Protein AF-A0A6I2WPN7-F1 (afdb_monomer)

Nearest PDB structures (foldseek):
  5f4w-assembly2_C  TM=6.209E-01  e=1.306E-06  Streptococcus pyogenes serotype M1
  8tnf-assembly1_B  TM=6.082E-01  e=2.390E-04  Paracoccus onubensis
  4m3p-assembly1_C  TM=6.307E-01  e=1.226E-02  Homo sapiens
  6jml-assembly2_D  TM=4.036E-01  e=6.285E-01  Lacticaseibacillus casei
  6v3o-assembly1_B  TM=3.825E-01  e=5.237E+00  Zea mays

Foldseek 3Di:
DPPPDQPDALLNVLLVCLLVVNDDLLSFAEEDEQACCLQANQCSQDADVPAQADPVGGGDHDDPVSSLVVLVVVQVVLPHQEYEHALVSQVVQQVDPPGPSHHAYEYAQWRWQLRHDYPPDDSVLDQTQIGGPDDLLVSLVRHQEYEDEDEDACDVVSNVNRLVVLVVVLVVSLVSNRAYEYEYEFHSHHDPDDPVCRLVVSLVSVCVSCVPPDPSSDHSEYEYACPFLVSLLVNCVVDVSHAYHYDDDDPDDPVVRVVCVVRNVVSRHRYD

Secondary structure (DSSP, 8-state):
-----PPPPHHHHHHHHHHTT---GGG-B-EEEE-THHHHGGGTT-BPTT--EETTEE--BPPHHHHHHHHHHHHHHT--SEEEE-HHHHHHHHTSTTTTSSSEEEEE----GGG---TT--GGGSPP-------HHHHTTT--EEEEEEE--S-HHHHHHHHHHHHHHHHHHHHTT-EEEEEEEPPSS--S--GGGHHHHHHHHHHHHHHT--GGGS-SSEEE----HHHHHHHHHH-TTS-EEEPPPSS--HHHHHHHHHHHHHTT--B-

Solvent-accessible surface area (backbone atoms only — not comparable to full-atom values): 14983 Å² total; per-residue (Å²): 128,87,75,83,70,70,78,80,31,53,44,60,57,32,53,53,31,47,76,68,74,61,66,50,82,91,48,51,39,35,49,48,81,62,34,41,50,74,26,34,43,75,55,42,53,35,55,40,89,94,33,71,60,40,99,94,42,80,29,39,50,40,48,72,67,55,39,53,51,50,53,50,52,54,62,69,68,64,77,44,24,29,43,30,15,33,61,72,59,43,53,59,53,59,70,43,88,77,59,64,67,46,30,39,55,28,26,52,36,42,61,35,38,44,55,37,48,52,89,97,65,66,41,37,64,39,70,50,47,77,37,67,83,54,58,65,84,67,44,56,82,77,36,55,35,27,36,41,70,48,57,52,25,75,38,73,69,51,36,49,52,41,50,51,55,49,52,55,48,36,52,55,28,42,82,64,68,38,43,35,30,39,32,40,52,69,55,58,41,65,43,100,68,59,82,86,48,49,58,59,50,49,49,52,51,54,52,62,67,45,70,85,50,54,82,80,55,49,54,77,29,37,31,28,62,82,72,47,53,68,58,45,29,54,51,39,71,74,40,74,87,53,47,39,20,37,49,80,72,70,100,70,54,75,64,55,53,54,52,48,51,53,48,37,43,77,26,58,35,46,33,61

Sequence (272 aa):
MPTNKKPARDLDRKLAKIHAGKYKPADFIIADAKDADMAFGVMAPAPHPGKTWGDSGPGIYRTRQDYISHMQTLINQGQLDIMLTSASNGEQLAKKSGNFKKVTLAIRGNDATDIWNPRGTNYPVNKSIPFQTVNLKRIRKFCDLVLYSLTFNNDLDADLRSLQAYREFRIEAADLGVRHFMEVFNPNAPVGMKKSDEASMVNDHIIRTLAGVTEAERPVFLKIAYNGGKHLRELVEHDSSTIVGLLGGSAGTTRDTFELLQRGEQAGARVA

Radius of gyration: 18.6 Å; Cα contacts (8 Å, |Δi|>4): 457; chains: 1; bounding box: 53×45×54 Å

Mean predicted aligned error: 4.68 Å

Structure (mmCIF, N/CA/C/O backbone):
data_AF-A0A6I2WPN7-F1
#
_entry.id   AF-A0A6I2WPN7-F1
#
loop_
_atom_site.group_PDB
_atom_site.id
_atom_site.type_symbol
_atom_site.label_atom_id
_atom_site.label_alt_id
_atom_site.label_comp_id
_atom_site.label_asym_id
_atom_site.label_entity_id
_atom_site.label_seq_id
_atom_site.pdbx_PDB_ins_code
_atom_site.Cartn_x
_atom_site.Cartn_y
_atom_site.Cartn_z
_atom_site.occupancy
_atom_site.B_iso_or_equiv
_atom_site.auth_seq_id
_atom_site.auth_comp_id
_atom_site.auth_asym_id
_atom_site.auth_atom_id
_atom_site.pdbx_PDB_model_num
ATOM 1 N N . MET A 1 1 ? -15.820 -12.694 29.890 1.00 35.75 1 MET A N 1
ATOM 2 C CA . MET A 1 1 ? -14.562 -11.933 30.066 1.00 35.75 1 MET A CA 1
ATOM 3 C C . MET A 1 1 ? -14.796 -10.514 29.579 1.00 35.75 1 MET A C 1
ATOM 5 O O . MET A 1 1 ? -15.389 -10.379 28.513 1.00 35.75 1 MET A O 1
ATOM 9 N N . PRO A 1 2 ? -14.403 -9.466 30.317 1.00 32.84 2 PRO A N 1
ATOM 10 C CA . PRO A 1 2 ? -14.554 -8.109 29.821 1.00 32.84 2 PRO A CA 1
ATOM 11 C C . PRO A 1 2 ? -13.567 -7.918 28.668 1.00 32.84 2 PRO A C 1
ATOM 13 O O . PRO A 1 2 ? -12.354 -7.900 28.865 1.00 32.84 2 PRO A O 1
ATOM 16 N N . THR A 1 3 ? -14.085 -7.840 27.441 1.00 36.16 3 THR A N 1
ATOM 17 C CA . THR A 1 3 ? -13.297 -7.434 26.280 1.00 36.16 3 THR A CA 1
ATOM 18 C C . THR A 1 3 ? -12.857 -6.004 26.536 1.00 36.16 3 THR A C 1
ATOM 20 O O . THR A 1 3 ? -13.685 -5.091 26.503 1.00 36.16 3 THR A O 1
ATOM 23 N N . ASN A 1 4 ? -11.576 -5.809 26.829 1.00 37.34 4 ASN A N 1
ATOM 24 C CA . ASN A 1 4 ? -10.961 -4.495 26.924 1.00 37.34 4 ASN A CA 1
ATOM 25 C C . ASN A 1 4 ? -10.941 -3.906 25.499 1.00 37.34 4 ASN A C 1
ATOM 27 O O . ASN A 1 4 ? -9.943 -3.994 24.785 1.00 37.34 4 ASN A O 1
ATOM 31 N N . LYS A 1 5 ? -12.105 -3.450 25.012 1.00 47.47 5 LYS A N 1
ATOM 32 C CA . LYS A 1 5 ? -12.253 -2.884 23.671 1.00 47.47 5 LYS A CA 1
ATOM 33 C C . LYS A 1 5 ? -11.395 -1.628 23.647 1.00 47.47 5 LYS A C 1
ATOM 35 O O . LYS A 1 5 ? -11.707 -0.656 24.333 1.00 47.47 5 LYS A O 1
ATOM 40 N N . LYS A 1 6 ? -10.307 -1.658 22.868 1.00 58.06 6 LYS A N 1
ATOM 41 C CA . LYS A 1 6 ? -9.580 -0.438 22.503 1.00 58.06 6 LYS A CA 1
ATOM 42 C C . LYS A 1 6 ? -10.616 0.596 22.030 1.00 58.06 6 LYS A C 1
ATOM 44 O O . LYS A 1 6 ? -11.552 0.205 21.326 1.00 58.06 6 LYS A O 1
ATOM 49 N N . PRO A 1 7 ? -10.492 1.879 22.409 1.00 60.12 7 PRO A N 1
ATOM 50 C CA . PRO A 1 7 ? -11.373 2.911 21.879 1.00 60.12 7 PRO A CA 1
ATOM 51 C C . PRO A 1 7 ? -11.337 2.859 20.347 1.00 60.12 7 PRO A C 1
ATOM 53 O O . PRO A 1 7 ? -10.257 2.800 19.758 1.00 60.12 7 PRO A O 1
ATOM 56 N N . ALA A 1 8 ? -12.515 2.808 19.721 1.00 66.75 8 ALA A N 1
ATOM 57 C CA . ALA A 1 8 ? -12.635 2.674 18.273 1.00 66.75 8 ALA A CA 1
ATOM 58 C C . ALA A 1 8 ? -12.006 3.893 17.585 1.00 66.75 8 ALA A C 1
ATOM 60 O O . ALA A 1 8 ? -12.392 5.031 17.872 1.00 66.75 8 ALA A O 1
ATOM 61 N N . ARG A 1 9 ? -11.034 3.651 16.699 1.00 85.12 9 ARG A N 1
ATOM 62 C CA . ARG A 1 9 ? -10.358 4.707 15.932 1.00 85.12 9 ARG A CA 1
ATOM 63 C C . ARG A 1 9 ? -11.260 5.193 14.796 1.00 85.12 9 ARG A C 1
ATOM 65 O O . ARG A 1 9 ? -12.264 4.553 14.469 1.00 85.12 9 ARG A O 1
ATOM 72 N N . ASP A 1 10 ? -10.907 6.320 14.177 1.00 91.12 10 ASP A N 1
ATOM 73 C CA . ASP A 1 10 ? -11.717 6.900 13.096 1.00 91.12 10 ASP A CA 1
ATOM 74 C C . ASP A 1 10 ? -11.846 5.943 11.902 1.00 91.12 10 ASP A C 1
ATOM 76 O O . ASP A 1 10 ? -12.949 5.767 11.377 1.00 91.12 10 ASP A O 1
ATOM 80 N N . LEU A 1 11 ? -10.763 5.224 11.585 1.00 96.06 11 LEU A N 1
ATOM 81 C CA . LEU A 1 11 ? -10.747 4.162 10.582 1.00 96.06 11 LEU A CA 1
ATOM 82 C C . LEU A 1 11 ? -11.826 3.099 10.832 1.00 96.06 11 LEU A C 1
ATOM 84 O O . LEU A 1 11 ? -12.621 2.816 9.941 1.00 96.06 11 LEU A O 1
ATOM 88 N N . ASP A 1 12 ? -11.882 2.524 12.037 1.00 95.75 12 ASP A N 1
ATOM 89 C CA . ASP A 1 12 ? -12.791 1.411 12.346 1.00 95.75 12 ASP A CA 1
ATOM 90 C C . ASP A 1 12 ? -14.259 1.837 12.190 1.00 95.75 12 ASP A C 1
ATOM 92 O O . ASP A 1 12 ? -15.092 1.097 11.662 1.00 95.75 12 ASP A O 1
ATOM 96 N N . ARG A 1 13 ? -14.572 3.074 12.596 1.00 95.62 13 ARG A N 1
ATOM 97 C CA . ARG A 1 13 ? -15.905 3.664 12.427 1.00 95.62 13 ARG A CA 1
ATOM 98 C C . ARG A 1 13 ? -16.254 3.864 10.950 1.00 95.62 13 ARG A C 1
ATOM 100 O O . ARG A 1 13 ? -17.392 3.594 10.567 1.00 95.62 13 ARG A O 1
ATOM 107 N N . LYS A 1 14 ? -15.314 4.359 10.137 1.00 97.50 14 LYS A N 1
ATOM 108 C CA . LYS A 1 14 ? -15.528 4.584 8.699 1.00 97.50 14 LYS A CA 1
ATOM 109 C C . LYS A 1 14 ? -15.695 3.263 7.944 1.00 97.50 14 LYS A C 1
ATOM 111 O O . LYS A 1 14 ? -16.682 3.119 7.227 1.00 97.50 14 LYS A O 1
ATOM 116 N N . LEU A 1 15 ? -14.830 2.274 8.188 1.00 97.19 15 LEU A N 1
ATOM 117 C CA . LEU A 1 15 ? -14.946 0.928 7.608 1.00 97.19 15 LEU A CA 1
ATOM 118 C C . LEU A 1 15 ? -16.313 0.302 7.917 1.00 97.19 15 LEU A C 1
ATOM 120 O O . LEU A 1 15 ? -17.003 -0.153 7.009 1.00 97.19 15 LEU A O 1
ATOM 124 N N . ALA A 1 16 ? -16.764 0.363 9.176 1.00 96.38 16 ALA A N 1
ATOM 125 C CA . ALA A 1 16 ? -18.069 -0.170 9.567 1.00 96.38 16 ALA A CA 1
ATOM 126 C C . ALA A 1 16 ? -19.242 0.500 8.825 1.00 96.38 16 ALA A C 1
ATOM 128 O O . ALA A 1 16 ? -20.194 -0.174 8.433 1.00 96.38 16 ALA A O 1
ATOM 129 N N . LYS A 1 17 ? -19.189 1.821 8.601 1.00 97.19 17 LYS A N 1
ATOM 130 C CA . LYS A 1 17 ? -20.211 2.528 7.812 1.00 97.19 17 LYS A CA 1
ATOM 131 C C . LYS A 1 17 ? -20.193 2.128 6.340 1.00 97.19 17 LYS A C 1
ATOM 133 O O . LYS A 1 17 ? -21.268 1.996 5.756 1.00 97.19 17 LYS A O 1
ATOM 138 N N . ILE A 1 18 ? -19.004 1.955 5.760 1.00 97.31 18 ILE A N 1
ATOM 139 C CA . ILE A 1 18 ? -18.843 1.543 4.362 1.00 97.31 18 ILE A CA 1
ATOM 140 C C . ILE A 1 18 ? -19.438 0.145 4.168 1.00 97.31 18 ILE A C 1
ATOM 142 O O . ILE A 1 18 ? -20.327 -0.009 3.335 1.00 97.31 18 ILE A O 1
ATOM 146 N N . HIS A 1 19 ? -19.053 -0.833 4.994 1.00 95.69 19 HIS A N 1
ATOM 147 C CA . HIS A 1 19 ? -19.607 -2.192 4.927 1.00 95.69 19 HIS A CA 1
ATOM 148 C C . HIS A 1 19 ? -21.122 -2.240 5.164 1.00 95.69 19 HIS A C 1
ATOM 150 O O . HIS A 1 19 ? -21.818 -3.051 4.566 1.00 95.69 19 HIS A O 1
ATOM 156 N N . ALA A 1 20 ? -21.659 -1.348 6.001 1.00 96.31 20 ALA A N 1
ATOM 157 C CA . ALA A 1 20 ? -23.097 -1.258 6.244 1.00 96.31 20 ALA A CA 1
ATOM 158 C C . ALA A 1 20 ? -23.888 -0.577 5.106 1.00 96.31 20 ALA A C 1
ATOM 160 O O . ALA A 1 20 ? -25.086 -0.343 5.275 1.00 96.31 20 ALA A O 1
ATOM 161 N N . GLY A 1 21 ? -23.243 -0.181 4.000 1.00 95.50 21 GLY A N 1
ATOM 162 C CA . GLY A 1 21 ? -23.887 0.547 2.901 1.00 95.50 21 GLY A CA 1
ATOM 163 C C . GLY A 1 21 ? -24.329 1.966 3.278 1.00 95.50 21 GLY A C 1
ATOM 164 O O . GLY A 1 21 ? -25.214 2.534 2.645 1.00 95.50 21 GLY A O 1
ATOM 165 N N . LYS A 1 22 ? -23.741 2.551 4.330 1.00 97.06 22 LYS A N 1
ATOM 166 C CA . LYS A 1 22 ? -24.104 3.870 4.890 1.00 97.06 22 LYS A CA 1
ATOM 167 C C . LYS A 1 22 ? -23.043 4.936 4.619 1.00 97.06 22 LYS A C 1
ATOM 169 O O . LYS A 1 22 ? -22.936 5.907 5.370 1.00 97.06 22 LYS A O 1
ATOM 174 N N . TYR A 1 23 ? -22.237 4.728 3.583 1.00 97.44 23 TYR A N 1
ATOM 175 C CA . TYR A 1 23 ? -21.177 5.642 3.185 1.00 97.44 23 TYR A CA 1
ATOM 176 C C . TYR A 1 23 ? -21.718 7.044 2.867 1.00 97.44 23 TYR A C 1
ATOM 178 O O . TYR A 1 23 ? -22.762 7.202 2.233 1.00 97.44 23 TYR A O 1
ATOM 186 N N . LYS A 1 24 ? -20.965 8.063 3.283 1.00 97.25 24 LYS A N 1
ATOM 187 C CA . LYS A 1 24 ? -21.099 9.458 2.855 1.00 97.25 24 LYS A CA 1
ATOM 188 C C . LYS A 1 24 ? -19.711 9.985 2.477 1.00 97.25 24 LYS A C 1
ATOM 190 O O . LYS A 1 24 ? -18.741 9.482 3.036 1.00 97.25 24 LYS A O 1
ATOM 195 N N . PRO A 1 25 ? -19.587 11.046 1.660 1.00 95.75 25 PRO A N 1
ATOM 196 C CA . PRO A 1 25 ? -18.278 11.603 1.294 1.00 95.75 25 PRO A CA 1
ATOM 197 C C . PRO A 1 25 ? -17.363 11.918 2.494 1.00 95.75 25 PRO A C 1
ATOM 199 O O . PRO A 1 25 ? -16.167 11.655 2.464 1.00 95.75 25 PRO A O 1
ATOM 202 N N . ALA A 1 26 ? -17.928 12.377 3.619 1.00 94.81 26 ALA A N 1
ATOM 203 C CA . ALA A 1 26 ? -17.185 12.629 4.864 1.00 94.81 26 ALA A CA 1
ATOM 204 C C . ALA A 1 26 ? -16.597 11.364 5.536 1.00 94.81 26 ALA A C 1
ATOM 206 O O . ALA A 1 26 ? -15.763 11.464 6.437 1.00 94.81 26 ALA A O 1
ATOM 207 N N . ASP A 1 27 ? -17.046 10.178 5.127 1.00 96.94 27 ASP A N 1
ATOM 208 C CA . ASP A 1 27 ? -16.543 8.882 5.576 1.00 96.94 27 ASP A CA 1
ATOM 209 C C . ASP A 1 27 ? -15.433 8.337 4.659 1.00 96.94 27 ASP A C 1
ATOM 211 O O . ASP A 1 27 ? -14.964 7.224 4.889 1.00 96.94 27 ASP A O 1
ATOM 215 N N . PHE A 1 28 ? -14.989 9.095 3.644 1.00 97.31 28 PHE A N 1
ATOM 216 C CA . PHE A 1 28 ? -13.808 8.740 2.855 1.00 97.31 28 PHE A CA 1
ATOM 217 C C . PHE A 1 28 ? -12.580 8.657 3.773 1.00 97.31 28 PHE A C 1
ATOM 219 O O . PHE A 1 28 ? -12.378 9.511 4.645 1.00 97.31 28 PHE A O 1
ATOM 226 N N . ILE A 1 29 ? -11.801 7.588 3.627 1.00 97.75 29 ILE A N 1
ATOM 227 C CA . ILE A 1 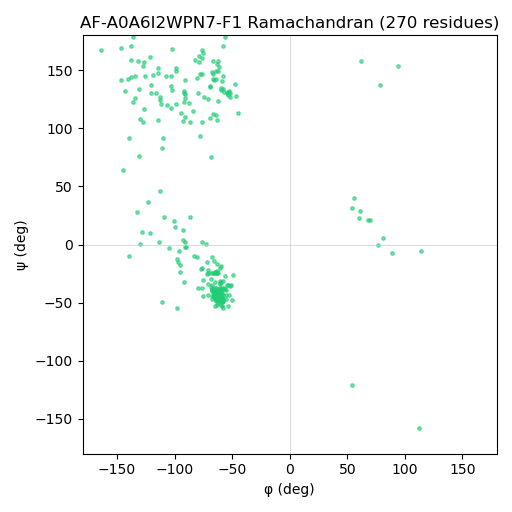29 ? -10.650 7.288 4.479 1.00 97.75 29 ILE A CA 1
ATOM 228 C C . ILE A 1 29 ? -9.406 7.918 3.857 1.00 97.75 29 ILE A C 1
ATOM 230 O O . ILE A 1 29 ? -9.103 7.659 2.696 1.00 97.75 29 ILE A O 1
ATOM 234 N N . ILE A 1 30 ? -8.683 8.716 4.639 1.00 95.88 30 ILE A N 1
ATOM 235 C CA . ILE A 1 30 ? -7.443 9.370 4.215 1.00 95.88 30 ILE A CA 1
ATOM 236 C C . ILE A 1 30 ? -6.250 8.688 4.882 1.00 95.88 30 ILE A C 1
ATOM 238 O O . ILE A 1 30 ? -6.133 8.663 6.114 1.00 95.88 30 ILE A O 1
ATOM 242 N N . ALA A 1 31 ? -5.354 8.150 4.065 1.00 95.69 31 ALA A N 1
ATOM 243 C CA . ALA A 1 31 ? -4.114 7.520 4.467 1.00 95.69 31 ALA A CA 1
ATOM 244 C C . ALA A 1 31 ? -2.916 8.355 4.005 1.00 95.69 31 ALA A C 1
ATOM 246 O O . ALA A 1 31 ? -2.738 8.619 2.822 1.00 95.69 31 ALA A O 1
ATOM 247 N N . ASP A 1 32 ? -2.040 8.730 4.936 1.00 95.12 32 ASP A N 1
ATOM 248 C CA . ASP A 1 32 ? -0.743 9.301 4.576 1.00 95.12 32 ASP A CA 1
ATOM 249 C C . ASP A 1 32 ? 0.342 8.217 4.660 1.00 95.12 32 ASP A C 1
ATOM 251 O O . ASP A 1 32 ? 0.544 7.598 5.710 1.00 95.12 32 ASP A O 1
ATOM 255 N N . ALA A 1 33 ? 1.020 7.971 3.537 1.00 94.75 33 ALA A N 1
ATOM 256 C CA . ALA A 1 33 ? 2.146 7.052 3.436 1.00 94.75 33 ALA A CA 1
ATOM 257 C C . ALA A 1 33 ? 3.479 7.780 3.685 1.00 94.75 33 ALA A C 1
ATOM 259 O O . ALA A 1 33 ? 3.951 8.580 2.873 1.00 94.75 33 ALA A O 1
ATOM 260 N N . LYS A 1 34 ? 4.097 7.479 4.830 1.00 96.06 34 LYS A N 1
ATOM 261 C CA . LYS A 1 34 ? 5.397 7.983 5.302 1.00 96.06 34 LYS A CA 1
ATOM 262 C C . LYS A 1 34 ? 6.385 6.845 5.589 1.00 96.06 34 LYS A C 1
ATOM 264 O O . LYS A 1 34 ? 7.174 6.888 6.532 1.00 96.06 34 LYS A O 1
ATOM 269 N N . ASP A 1 35 ? 6.325 5.812 4.763 1.00 96.12 35 ASP A N 1
ATOM 270 C CA . ASP A 1 35 ? 7.203 4.640 4.715 1.00 96.12 35 ASP A CA 1
ATOM 271 C C . ASP A 1 35 ? 8.273 4.748 3.611 1.00 96.12 35 ASP A C 1
ATOM 273 O O . ASP A 1 35 ? 8.928 3.766 3.262 1.00 96.12 35 ASP A O 1
ATOM 277 N N . ALA A 1 36 ? 8.481 5.953 3.069 1.00 94.94 36 ALA A N 1
ATOM 278 C CA . ALA A 1 36 ? 9.422 6.221 1.984 1.00 94.94 36 ALA A CA 1
ATOM 279 C C . ALA A 1 36 ? 10.877 5.861 2.334 1.00 94.94 36 ALA A C 1
ATOM 281 O O . ALA A 1 36 ? 11.693 5.698 1.431 1.00 94.94 36 ALA A O 1
ATOM 282 N N . ASP A 1 37 ? 11.222 5.712 3.616 1.00 95.81 37 ASP A N 1
ATOM 283 C CA . ASP A 1 37 ? 12.539 5.243 4.057 1.00 95.81 37 ASP A CA 1
ATOM 284 C C . ASP A 1 37 ? 12.809 3.786 3.668 1.00 95.81 37 ASP A C 1
ATOM 286 O O . ASP A 1 37 ? 13.968 3.4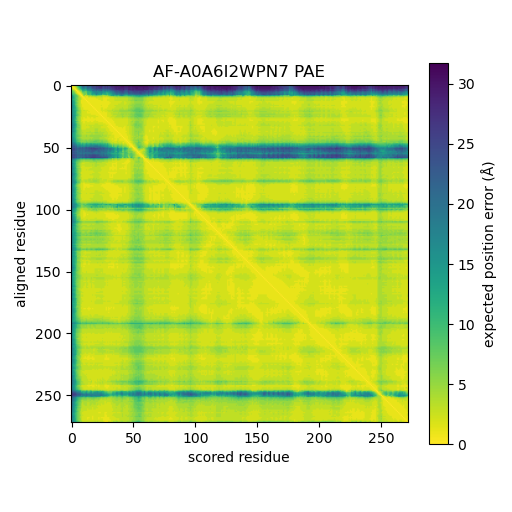32 3.466 1.00 95.81 37 ASP A O 1
ATOM 290 N N . MET A 1 38 ? 11.764 2.975 3.470 1.00 96.00 38 MET A N 1
ATOM 291 C CA . MET A 1 38 ? 11.884 1.612 2.932 1.00 96.00 38 MET A CA 1
ATOM 292 C C . MET A 1 38 ? 12.114 1.582 1.414 1.00 96.00 38 MET A C 1
ATOM 294 O O . MET A 1 38 ? 12.627 0.598 0.896 1.00 96.00 38 MET A O 1
ATOM 298 N N . ALA A 1 39 ? 11.765 2.657 0.702 1.00 94.44 39 ALA A N 1
ATOM 299 C CA . ALA A 1 39 ? 11.948 2.763 -0.744 1.00 94.44 39 ALA A CA 1
ATOM 300 C C . ALA A 1 39 ? 13.226 3.533 -1.105 1.00 94.44 39 ALA A C 1
ATOM 302 O O . ALA A 1 39 ? 14.094 3.041 -1.820 1.00 94.44 39 ALA A O 1
ATOM 303 N N . PHE A 1 40 ? 13.364 4.751 -0.586 1.00 93.75 40 PHE A N 1
ATOM 304 C CA . PHE A 1 40 ? 14.374 5.725 -1.000 1.00 93.75 40 PHE A CA 1
ATOM 305 C C . PHE A 1 40 ? 15.527 5.885 0.003 1.00 93.75 40 PHE A C 1
ATOM 307 O O . PHE A 1 40 ? 16.458 6.666 -0.227 1.00 93.75 40 PHE A O 1
ATOM 314 N N . GLY A 1 41 ? 15.471 5.188 1.143 1.00 93.62 41 GLY A N 1
ATOM 315 C CA . GLY A 1 41 ? 16.472 5.277 2.203 1.00 93.62 41 GLY A CA 1
ATOM 316 C C . GLY A 1 41 ? 16.697 6.720 2.663 1.00 93.62 41 GLY A C 1
ATOM 317 O O . GLY A 1 41 ? 15.770 7.408 3.087 1.00 93.62 41 GLY A O 1
ATOM 318 N N . VAL A 1 42 ? 17.938 7.200 2.540 1.00 92.31 42 VAL A N 1
ATOM 319 C CA . VAL A 1 42 ? 18.354 8.559 2.945 1.00 92.31 42 VAL A CA 1
ATOM 320 C C . VAL A 1 42 ? 17.537 9.666 2.266 1.00 92.31 42 VAL A C 1
ATOM 322 O O . VAL A 1 42 ? 17.380 10.736 2.847 1.00 92.31 42 VAL A O 1
ATOM 325 N N . MET A 1 43 ? 16.986 9.432 1.070 1.00 90.94 43 MET A N 1
ATOM 326 C CA . MET A 1 43 ? 16.240 10.469 0.347 1.00 90.94 43 MET A CA 1
ATOM 327 C C . MET A 1 43 ? 14.794 10.650 0.838 1.00 90.94 43 MET A C 1
ATOM 329 O O . MET A 1 43 ? 14.141 11.624 0.460 1.00 90.94 43 MET A O 1
ATOM 333 N N . ALA A 1 44 ? 14.289 9.747 1.684 1.00 92.62 44 ALA A N 1
ATOM 334 C CA . ALA A 1 44 ? 12.893 9.733 2.128 1.00 92.62 44 ALA A CA 1
ATOM 335 C C . ALA A 1 44 ? 12.387 11.037 2.778 1.00 92.62 44 ALA A C 1
ATOM 337 O O . ALA A 1 44 ? 11.260 11.441 2.488 1.00 92.62 44 ALA A O 1
ATOM 338 N N . PRO A 1 45 ? 13.180 11.756 3.600 1.00 92.12 45 PRO A N 1
ATOM 339 C CA . PRO A 1 45 ? 12.754 13.021 4.209 1.00 92.12 45 PRO A CA 1
ATOM 340 C C . PRO A 1 45 ? 12.673 14.216 3.240 1.00 92.12 45 PRO A C 1
ATOM 342 O O . PRO A 1 45 ? 12.344 15.333 3.666 1.00 92.12 45 PRO A O 1
ATOM 345 N N . ALA A 1 46 ? 12.976 13.987 1.956 1.00 87.81 46 ALA A N 1
ATOM 346 C CA . ALA A 1 46 ? 13.164 14.985 0.908 1.00 87.81 46 ALA A CA 1
ATOM 347 C C . ALA A 1 46 ? 14.338 15.959 1.185 1.00 87.81 46 ALA A C 1
ATOM 349 O O . ALA A 1 46 ? 14.788 16.111 2.328 1.00 87.81 46 ALA A O 1
ATOM 350 N N . PRO A 1 47 ? 14.892 16.612 0.145 1.00 86.50 47 PRO A N 1
ATOM 351 C CA . PRO A 1 47 ? 15.923 17.630 0.322 1.00 86.50 47 PRO A CA 1
ATOM 352 C C . PRO A 1 47 ? 15.416 18.822 1.146 1.00 86.50 47 PRO A C 1
ATOM 354 O O . PRO A 1 47 ? 14.226 19.156 1.144 1.00 86.50 47 PRO A O 1
ATOM 357 N N . HIS A 1 48 ? 16.334 19.501 1.831 1.00 82.69 48 HIS A N 1
ATOM 358 C CA . HIS A 1 48 ? 16.069 20.821 2.386 1.00 82.69 48 HIS A CA 1
ATOM 359 C C . HIS A 1 48 ? 15.696 21.787 1.247 1.00 82.69 48 HIS A C 1
ATOM 361 O O . HIS A 1 48 ? 16.389 21.816 0.224 1.00 82.69 48 HIS A O 1
ATOM 367 N N . PRO A 1 49 ? 14.638 22.604 1.409 1.00 77.31 49 PRO A N 1
ATOM 368 C CA . PRO A 1 49 ? 14.278 23.614 0.420 1.00 77.31 49 PRO A CA 1
ATOM 369 C C . PRO A 1 49 ? 15.488 24.489 0.066 1.00 77.31 49 PRO A C 1
ATOM 371 O O . PRO A 1 49 ? 16.192 24.962 0.957 1.00 77.31 49 PRO A O 1
ATOM 374 N N . GLY A 1 50 ? 15.756 24.662 -1.230 1.00 74.88 50 GLY A N 1
ATOM 375 C CA . GLY A 1 50 ? 16.882 25.461 -1.727 1.00 74.88 50 GLY A CA 1
ATOM 376 C C . GLY A 1 50 ? 18.268 24.803 -1.645 1.00 74.88 50 GLY A C 1
ATOM 377 O O . GLY A 1 50 ? 19.233 25.416 -2.087 1.00 74.88 50 GLY A O 1
ATOM 378 N N . LYS A 1 51 ? 18.401 23.571 -1.127 1.00 71.94 51 LYS A N 1
ATOM 379 C CA . LYS A 1 51 ? 19.687 22.849 -1.049 1.00 71.94 51 LYS A CA 1
ATOM 380 C C . LYS A 1 51 ? 19.713 21.655 -1.998 1.00 71.94 51 LYS A C 1
ATOM 382 O O . LYS A 1 51 ? 19.458 20.517 -1.607 1.00 71.94 51 LYS A O 1
ATOM 387 N N . THR A 1 52 ? 20.023 21.931 -3.260 1.00 66.75 52 THR A N 1
ATOM 388 C CA . THR A 1 52 ? 19.973 20.955 -4.359 1.00 66.75 52 THR A CA 1
ATOM 389 C C . THR A 1 52 ? 21.217 20.068 -4.473 1.00 66.75 52 THR A C 1
ATOM 391 O O . THR A 1 52 ? 21.166 19.075 -5.197 1.00 66.75 52 THR A O 1
ATOM 394 N N . TRP A 1 53 ? 22.302 20.348 -3.737 1.00 70.06 53 TRP A N 1
ATOM 395 C CA . TRP A 1 53 ? 23.548 19.568 -3.777 1.00 70.06 53 TRP A CA 1
ATOM 396 C C . TRP A 1 53 ? 24.259 19.510 -2.417 1.00 70.06 53 TRP A C 1
ATOM 398 O O . TRP A 1 53 ? 24.275 20.506 -1.693 1.00 70.06 53 TRP A O 1
ATOM 408 N N . GLY A 1 54 ? 24.845 18.358 -2.084 1.00 68.31 54 GLY A N 1
ATOM 409 C CA . GLY A 1 54 ? 25.737 18.153 -0.938 1.00 68.31 54 GLY A CA 1
ATOM 410 C C . GLY A 1 54 ? 26.964 17.312 -1.319 1.00 68.31 54 GLY A C 1
ATOM 411 O O . GLY A 1 54 ? 27.078 16.846 -2.452 1.00 68.31 54 GLY A O 1
ATOM 412 N N . ASP A 1 55 ? 27.879 17.078 -0.375 1.00 69.56 55 ASP A N 1
ATOM 413 C CA . ASP A 1 55 ? 29.179 16.430 -0.654 1.00 69.56 55 ASP A CA 1
ATOM 414 C C . ASP A 1 55 ? 29.059 14.993 -1.193 1.00 69.56 55 ASP A C 1
ATOM 416 O O . ASP A 1 55 ? 29.938 14.501 -1.893 1.00 69.56 55 ASP A O 1
ATOM 420 N N . SER A 1 56 ? 27.954 14.306 -0.893 1.00 69.94 56 SER A N 1
ATOM 421 C CA . SER A 1 56 ? 27.671 12.935 -1.349 1.00 69.94 56 SER A CA 1
ATOM 422 C C . SER A 1 56 ? 26.709 12.865 -2.546 1.00 69.94 56 SER A C 1
ATOM 424 O O . SER A 1 56 ? 26.075 11.826 -2.757 1.00 69.94 56 SER A O 1
ATOM 426 N N . GLY A 1 57 ? 26.552 13.959 -3.302 1.00 68.06 57 GLY A N 1
ATOM 427 C CA . GLY A 1 57 ? 25.714 14.036 -4.503 1.00 68.06 57 GLY A CA 1
ATOM 428 C C . GLY A 1 57 ? 24.479 14.938 -4.353 1.00 68.06 57 GLY A C 1
ATOM 429 O O . GLY A 1 57 ? 24.459 15.831 -3.503 1.00 68.06 57 GLY A O 1
ATOM 430 N N . PRO A 1 58 ? 23.435 14.742 -5.181 1.00 66.69 58 PRO A N 1
ATOM 431 C CA . PRO A 1 58 ? 22.264 15.612 -5.184 1.00 66.69 58 PRO A CA 1
ATOM 432 C C . PRO A 1 58 ? 21.574 15.669 -3.817 1.00 66.69 58 PRO A C 1
ATOM 434 O O . PRO A 1 58 ? 21.293 14.627 -3.222 1.00 66.69 58 PRO A O 1
ATOM 437 N N . GLY A 1 59 ? 21.242 16.887 -3.387 1.00 6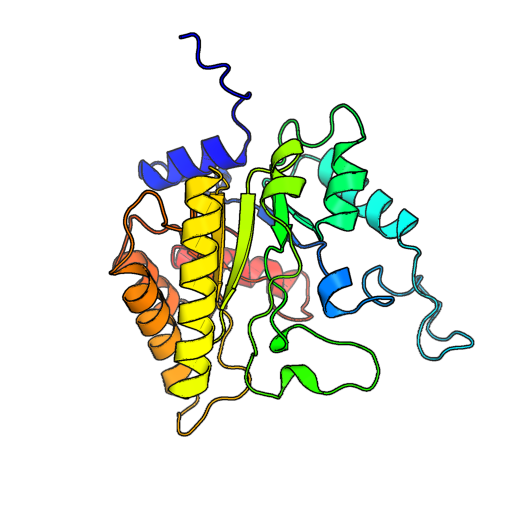6.81 59 GLY A N 1
ATOM 438 C CA . GLY A 1 59 ? 20.456 17.205 -2.196 1.00 66.81 59 GLY A CA 1
ATOM 439 C C . GLY A 1 59 ? 21.209 17.129 -0.865 1.00 66.81 59 GLY A C 1
ATOM 440 O O . GLY A 1 59 ? 21.914 16.166 -0.576 1.00 66.81 59 GLY A O 1
ATOM 441 N N . ILE A 1 60 ? 20.970 18.113 0.008 1.00 82.75 60 ILE A N 1
ATOM 442 C CA . ILE A 1 60 ? 21.146 17.923 1.457 1.00 82.75 60 ILE A CA 1
ATOM 443 C C . ILE A 1 60 ? 19.782 17.505 2.001 1.00 82.75 60 ILE A C 1
ATOM 445 O O . ILE A 1 60 ? 18.863 18.322 2.049 1.00 82.75 60 ILE A O 1
ATOM 449 N N . TYR A 1 61 ? 19.628 16.228 2.346 1.00 88.38 61 TYR A N 1
ATOM 450 C CA . TYR A 1 61 ? 18.362 15.661 2.822 1.00 88.38 61 TYR A CA 1
ATOM 451 C C . TYR A 1 61 ? 18.071 16.057 4.264 1.00 88.38 61 TYR A C 1
ATOM 453 O O . TYR A 1 61 ? 18.992 16.197 5.070 1.00 88.38 61 TYR A O 1
ATOM 461 N N . ARG A 1 62 ? 16.783 16.217 4.590 1.00 90.44 62 ARG A N 1
ATOM 462 C CA . ARG A 1 62 ? 16.366 16.370 5.987 1.00 90.44 62 ARG A CA 1
ATOM 463 C C . ARG A 1 62 ? 16.716 15.115 6.786 1.00 90.44 62 ARG A C 1
ATOM 465 O O . ARG A 1 62 ? 16.865 14.024 6.235 1.00 90.44 62 ARG A O 1
ATOM 472 N N . THR A 1 63 ? 16.825 15.261 8.099 1.00 93.12 63 THR A N 1
ATOM 473 C CA . THR A 1 63 ? 17.162 14.139 8.979 1.00 93.12 63 THR A CA 1
ATOM 474 C C . THR A 1 63 ? 15.971 13.201 9.185 1.00 93.12 63 THR A C 1
ATOM 476 O O . THR A 1 63 ? 14.809 13.552 8.958 1.00 93.12 63 THR A O 1
ATOM 479 N N . ARG A 1 64 ? 16.238 11.996 9.704 1.00 95.25 64 ARG A N 1
ATOM 480 C CA . ARG A 1 64 ? 15.181 11.096 10.188 1.00 95.25 64 ARG A CA 1
ATOM 481 C C . ARG A 1 64 ? 14.330 11.765 11.278 1.00 95.25 64 ARG A C 1
ATOM 483 O O . ARG A 1 64 ? 13.120 11.565 11.316 1.00 95.25 64 ARG A O 1
ATOM 490 N N . GLN A 1 65 ? 14.946 12.558 12.154 1.00 95.69 65 GLN A N 1
ATOM 491 C CA . GLN A 1 65 ? 14.263 13.291 13.222 1.00 95.69 65 GLN A CA 1
ATOM 492 C C . GLN A 1 65 ? 13.305 14.345 12.659 1.00 95.69 65 GLN A C 1
ATOM 494 O O . GLN A 1 65 ? 12.172 14.442 13.135 1.00 95.69 65 GLN A O 1
ATOM 499 N N . ASP A 1 66 ? 13.710 15.072 11.614 1.00 94.31 66 ASP A N 1
ATOM 500 C CA . ASP A 1 66 ? 12.822 15.996 10.897 1.00 94.31 66 ASP A CA 1
ATOM 501 C C . ASP A 1 66 ? 11.649 15.244 10.264 1.00 94.31 66 ASP A C 1
ATOM 503 O O . ASP A 1 66 ? 10.505 15.690 10.346 1.00 94.31 66 ASP A O 1
ATOM 507 N N . TYR A 1 67 ? 11.912 14.071 9.678 1.00 95.81 67 TYR A N 1
ATOM 508 C CA . TYR A 1 67 ? 10.877 13.252 9.051 1.00 95.81 67 TYR A CA 1
ATOM 509 C C . TYR A 1 67 ? 9.832 12.768 10.063 1.00 95.81 67 TYR A C 1
ATOM 511 O O . TYR A 1 67 ? 8.633 12.943 9.845 1.00 95.81 67 TYR A O 1
ATOM 519 N N . ILE A 1 68 ? 10.272 12.237 11.209 1.00 96.50 68 ILE A N 1
ATOM 520 C CA . ILE A 1 68 ? 9.389 11.830 12.314 1.00 96.50 68 ILE A CA 1
ATOM 521 C C . ILE A 1 68 ? 8.624 13.036 12.874 1.00 96.50 68 ILE A C 1
ATOM 523 O O . ILE A 1 68 ? 7.429 12.935 13.152 1.00 96.50 68 ILE A O 1
ATOM 527 N N . SER A 1 69 ? 9.275 14.194 13.006 1.00 95.19 69 SER A N 1
ATOM 528 C CA . SER A 1 69 ? 8.616 15.421 13.470 1.00 95.19 69 SER A CA 1
ATOM 529 C C . SER A 1 69 ? 7.545 15.895 12.485 1.00 95.19 69 SER A C 1
ATOM 531 O O . SER A 1 69 ? 6.471 16.325 12.899 1.00 95.19 69 SER A O 1
ATOM 533 N N . HIS A 1 70 ? 7.780 15.750 11.180 1.00 94.81 70 HIS A N 1
ATOM 534 C CA . HIS A 1 70 ? 6.776 16.044 10.163 1.00 94.81 70 HIS A CA 1
ATOM 535 C C . HIS A 1 70 ? 5.583 15.077 10.238 1.00 94.81 70 HIS A C 1
ATOM 537 O O . HIS A 1 70 ? 4.440 15.533 10.255 1.00 94.81 70 HIS A O 1
ATOM 543 N N . MET A 1 71 ? 5.826 13.767 10.376 1.00 96.50 71 MET A N 1
ATOM 544 C CA . MET A 1 71 ? 4.757 12.782 10.614 1.00 96.50 71 MET A CA 1
ATOM 545 C C . MET A 1 71 ? 3.922 13.150 11.844 1.00 96.50 71 MET A C 1
ATOM 547 O O . MET A 1 71 ? 2.694 13.107 11.807 1.00 96.50 71 MET A O 1
ATOM 551 N N . GLN A 1 72 ? 4.582 13.563 12.927 1.00 95.44 72 GLN A N 1
ATOM 552 C CA . GLN A 1 72 ? 3.918 13.997 14.150 1.00 95.44 72 GLN A CA 1
ATOM 553 C C . GLN A 1 72 ? 2.994 15.198 13.921 1.00 95.44 72 GLN A C 1
ATOM 555 O O . GLN A 1 72 ? 1.882 15.222 14.452 1.00 95.44 72 GLN A O 1
ATOM 560 N N . THR A 1 73 ? 3.445 16.189 13.152 1.00 94.62 73 THR A N 1
ATOM 561 C CA . THR A 1 73 ? 2.631 17.356 12.791 1.00 94.62 73 THR A CA 1
ATOM 562 C C . THR A 1 73 ? 1.363 16.932 12.055 1.00 94.62 73 THR A C 1
ATOM 564 O O . THR A 1 73 ? 0.278 17.366 12.434 1.00 94.62 73 THR A O 1
ATOM 567 N N . LEU A 1 74 ? 1.476 16.031 11.075 1.00 94.44 74 LEU A N 1
ATOM 568 C CA . LEU A 1 74 ? 0.332 15.524 10.307 1.00 94.44 74 LEU A CA 1
ATOM 569 C C . LEU A 1 74 ? -0.652 14.728 11.179 1.00 94.44 74 LEU A C 1
ATOM 571 O O . LEU A 1 74 ? -1.861 14.927 11.093 1.00 94.44 74 LEU A O 1
ATOM 575 N N . ILE A 1 75 ? -0.147 13.888 12.090 1.00 94.25 75 ILE A N 1
ATOM 576 C CA . ILE A 1 75 ? -0.986 13.176 13.070 1.00 94.25 75 ILE A CA 1
ATOM 577 C C . ILE A 1 75 ? -1.773 14.172 13.939 1.00 94.25 75 ILE A C 1
ATOM 579 O O . ILE A 1 75 ? -2.961 13.972 14.192 1.00 94.25 75 ILE A O 1
ATOM 583 N N . ASN A 1 76 ? -1.128 15.255 14.382 1.00 92.69 76 ASN A N 1
ATOM 584 C CA . ASN A 1 76 ? -1.737 16.249 15.270 1.00 92.69 76 ASN A CA 1
ATOM 585 C C . ASN A 1 76 ? -2.787 17.131 14.582 1.00 92.69 76 ASN A C 1
ATOM 587 O O . ASN A 1 76 ? -3.684 17.627 15.261 1.00 92.69 76 ASN A O 1
ATOM 591 N N . GLN A 1 77 ? -2.707 17.311 13.260 1.00 92.62 77 GLN A N 1
ATOM 592 C CA . GLN A 1 77 ? -3.742 18.009 12.487 1.00 92.62 77 GLN A CA 1
ATOM 593 C C . GLN A 1 77 ? -5.091 17.275 12.535 1.00 92.62 77 GLN A C 1
ATOM 595 O O . GLN A 1 77 ? -6.133 17.902 12.369 1.00 92.62 77 GLN A O 1
ATOM 600 N N . GLY A 1 78 ? -5.086 15.959 12.788 1.00 87.88 78 GLY A N 1
ATOM 601 C CA . GLY A 1 78 ? -6.301 15.178 13.028 1.00 87.88 78 GLY A CA 1
ATOM 602 C C . GLY A 1 78 ? -7.190 14.980 11.798 1.00 87.88 78 GLY A C 1
ATOM 603 O O . GLY A 1 78 ? -8.377 14.712 11.964 1.00 87.88 78 GLY A O 1
ATOM 604 N N . GLN A 1 79 ? -6.633 15.130 10.592 1.00 91.69 79 GLN A N 1
ATOM 605 C CA . GLN A 1 79 ? -7.342 14.942 9.317 1.00 91.69 79 GLN A CA 1
ATOM 606 C C . GLN A 1 79 ? -7.132 13.547 8.705 1.00 91.69 79 GLN A C 1
ATOM 608 O O . GLN A 1 79 ? -7.864 13.162 7.800 1.00 91.69 79 GLN A O 1
ATOM 613 N N . LEU A 1 80 ? -6.136 12.801 9.192 1.00 94.81 80 LEU A N 1
ATOM 614 C CA . LEU A 1 80 ? -5.781 11.475 8.690 1.00 94.81 80 LEU A CA 1
ATOM 615 C C . LEU A 1 80 ? -6.525 10.378 9.452 1.00 94.81 8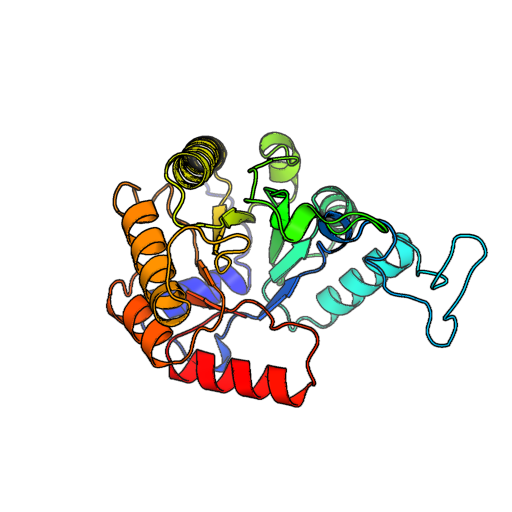0 LEU A C 1
ATOM 617 O O . LEU A 1 80 ? -6.624 10.420 10.678 1.00 94.81 80 LEU A O 1
ATOM 621 N N . ASP A 1 81 ? -6.949 9.340 8.744 1.00 97.00 81 ASP A N 1
ATOM 622 C CA . ASP A 1 81 ? -7.443 8.103 9.352 1.00 97.00 81 ASP A CA 1
ATOM 623 C C . ASP A 1 81 ? -6.318 7.085 9.538 1.00 97.00 81 ASP A C 1
ATOM 625 O O . ASP A 1 81 ? -6.342 6.310 10.499 1.00 97.00 81 ASP A O 1
ATOM 629 N N . ILE A 1 82 ? -5.329 7.098 8.637 1.00 97.75 82 ILE A N 1
ATOM 630 C CA . ILE A 1 82 ? -4.184 6.186 8.640 1.00 97.75 82 ILE A CA 1
ATOM 631 C C . ILE A 1 82 ? -2.884 6.978 8.480 1.00 97.75 82 ILE A C 1
ATOM 633 O O . ILE A 1 82 ? -2.763 7.833 7.608 1.00 97.75 82 ILE A O 1
ATOM 637 N N . MET A 1 83 ? -1.894 6.658 9.310 1.00 97.69 83 MET A N 1
ATOM 638 C CA . MET A 1 83 ? -0.496 7.035 9.098 1.00 97.69 83 MET A CA 1
ATOM 639 C C . MET A 1 83 ? 0.292 5.748 8.874 1.00 97.69 83 MET A C 1
ATOM 641 O O . MET A 1 83 ? 0.479 4.976 9.816 1.00 97.69 83 MET A O 1
ATOM 645 N N . LEU A 1 84 ? 0.709 5.499 7.637 1.00 97.94 84 LEU A N 1
ATOM 646 C CA . LEU A 1 84 ? 1.511 4.343 7.254 1.00 97.94 84 LEU A CA 1
ATOM 647 C C . LEU A 1 84 ? 2.998 4.691 7.356 1.00 97.94 84 LEU A C 1
ATOM 649 O O . LEU A 1 84 ? 3.433 5.696 6.807 1.00 97.94 84 LEU A O 1
ATOM 653 N N . THR A 1 85 ? 3.792 3.867 8.036 1.00 98.31 85 THR A N 1
ATOM 654 C CA . THR A 1 85 ? 5.228 4.116 8.237 1.00 98.31 85 THR A CA 1
ATOM 655 C C . THR A 1 85 ? 6.060 2.848 8.058 1.00 98.31 85 THR A C 1
ATOM 657 O O . THR A 1 85 ? 5.535 1.733 8.055 1.00 98.31 85 THR A O 1
ATOM 660 N N . SER A 1 86 ? 7.388 2.985 8.024 1.00 98.00 86 SER A N 1
ATOM 661 C CA . SER A 1 86 ? 8.270 1.861 8.353 1.00 98.00 86 SER A CA 1
ATOM 662 C C . SER A 1 86 ? 8.075 1.428 9.812 1.00 98.00 86 SER A C 1
ATOM 664 O O . SER A 1 86 ? 7.674 2.232 10.664 1.00 98.00 86 SER A O 1
ATOM 666 N N . ALA A 1 87 ? 8.391 0.171 10.143 1.00 97.94 87 ALA A N 1
ATOM 667 C CA . ALA A 1 87 ? 8.303 -0.314 11.525 1.00 97.94 87 ALA A CA 1
ATOM 668 C C . ALA A 1 87 ? 9.196 0.502 12.482 1.00 97.94 87 ALA A C 1
ATOM 670 O O . ALA A 1 87 ? 8.800 0.803 13.607 1.00 97.94 87 ALA A O 1
ATOM 671 N N . SER A 1 88 ? 10.380 0.909 12.009 1.00 97.31 88 SER A N 1
ATOM 672 C CA . SER A 1 88 ? 11.356 1.680 12.786 1.00 97.31 88 SER A CA 1
ATOM 673 C C . SER A 1 88 ? 10.842 3.076 13.148 1.00 97.31 88 SER A C 1
ATOM 675 O O . SER A 1 88 ? 10.997 3.511 14.288 1.00 97.31 88 SER A O 1
ATOM 677 N N . ASN A 1 89 ? 10.213 3.795 12.212 1.00 97.69 89 ASN A N 1
ATOM 678 C CA . ASN A 1 89 ? 9.638 5.115 12.501 1.00 97.69 89 ASN A CA 1
ATOM 679 C C . ASN A 1 89 ? 8.320 5.009 13.276 1.00 97.69 89 ASN A C 1
ATOM 681 O O . ASN A 1 89 ? 8.102 5.784 14.208 1.00 97.69 89 ASN A O 1
ATOM 685 N N . GLY A 1 90 ? 7.493 4.008 12.962 1.00 97.56 90 GLY A N 1
ATOM 686 C CA . GLY A 1 90 ? 6.247 3.732 13.676 1.00 97.56 90 GLY A CA 1
ATOM 687 C C . GLY A 1 90 ? 6.473 3.445 15.160 1.00 97.56 90 GLY A C 1
ATOM 688 O O . GLY A 1 90 ? 5.757 3.982 16.003 1.00 97.56 90 GLY A O 1
ATOM 689 N N . GLU A 1 91 ? 7.519 2.685 15.504 1.00 97.31 91 GLU A N 1
ATOM 690 C CA . GLU A 1 91 ? 7.890 2.434 16.902 1.00 97.31 91 GLU A CA 1
ATOM 691 C C . GLU A 1 91 ? 8.236 3.737 17.642 1.00 97.31 91 GLU A C 1
ATOM 693 O O . GLU A 1 91 ? 7.788 3.953 18.769 1.00 97.31 91 GLU A O 1
ATOM 698 N N . GLN A 1 92 ? 9.009 4.631 17.017 1.00 97.31 92 GLN A N 1
ATOM 699 C CA . GLN A 1 92 ? 9.380 5.910 17.633 1.00 97.31 92 GLN A CA 1
ATOM 700 C C . GLN A 1 92 ? 8.161 6.811 17.844 1.00 97.31 92 GLN A C 1
ATOM 702 O O . GLN A 1 92 ? 8.016 7.403 18.913 1.00 97.31 92 GLN A O 1
ATOM 707 N N . LEU A 1 93 ? 7.253 6.873 16.866 1.00 96.62 93 LEU A N 1
ATOM 708 C CA . LEU A 1 93 ? 6.004 7.621 17.001 1.00 96.62 93 LEU A CA 1
ATOM 709 C C . LEU A 1 93 ? 5.103 7.035 18.092 1.00 96.62 93 LEU A C 1
ATOM 711 O O . LEU A 1 93 ? 4.464 7.790 18.822 1.00 96.62 93 LEU A O 1
ATOM 715 N N . ALA A 1 94 ? 5.056 5.710 18.234 1.00 95.44 94 ALA A N 1
ATOM 716 C CA . ALA A 1 94 ? 4.214 5.050 19.226 1.00 95.44 94 ALA A CA 1
ATOM 717 C C . ALA A 1 94 ? 4.695 5.239 20.675 1.00 95.44 94 ALA A C 1
ATOM 719 O O . ALA A 1 94 ? 3.889 5.142 21.599 1.00 95.44 94 ALA A O 1
ATOM 720 N N . LYS A 1 95 ? 5.983 5.548 20.896 1.00 93.50 95 LYS A N 1
ATOM 721 C CA . LYS A 1 95 ? 6.525 5.850 22.237 1.00 93.50 95 LYS A CA 1
ATOM 722 C C . LYS A 1 95 ? 5.957 7.136 22.839 1.00 93.50 95 LYS A C 1
ATOM 724 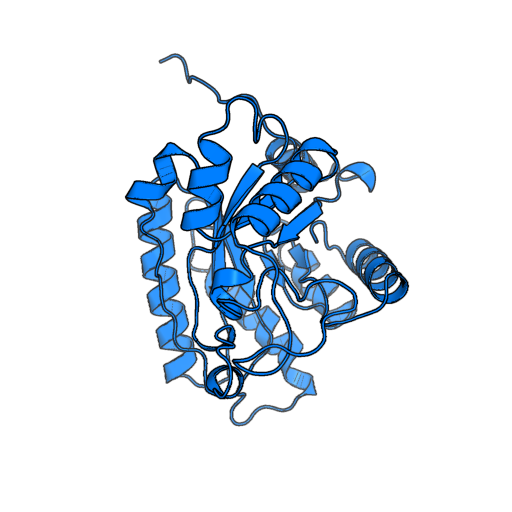O O . LYS A 1 95 ? 5.970 7.294 24.057 1.00 93.50 95 LYS A O 1
ATOM 729 N N . LYS A 1 96 ? 5.480 8.071 22.014 1.00 86.38 96 LYS A N 1
ATOM 730 C CA . LYS A 1 96 ? 4.957 9.351 22.493 1.00 86.38 96 LYS A CA 1
ATOM 731 C C . LYS A 1 96 ? 3.495 9.214 22.915 1.00 86.38 96 LYS A C 1
ATOM 733 O O . LYS A 1 96 ? 2.607 8.994 22.091 1.00 86.38 96 LYS A O 1
ATOM 738 N N . SER A 1 97 ? 3.244 9.396 24.208 1.00 74.81 97 SER A N 1
ATOM 739 C CA . SER A 1 97 ? 1.905 9.335 24.793 1.00 74.81 97 SER A CA 1
ATOM 740 C C . SER A 1 97 ? 0.920 10.263 24.081 1.00 74.81 97 SER A C 1
ATOM 742 O O . SER A 1 97 ? 1.182 11.447 23.882 1.00 74.81 97 SER A O 1
ATOM 744 N N . GLY A 1 98 ? -0.248 9.722 23.733 1.00 76.12 98 GLY A N 1
ATOM 745 C CA . GLY A 1 98 ? -1.335 10.465 23.098 1.00 76.12 98 GLY A CA 1
ATOM 746 C C . GLY A 1 98 ? -1.299 10.510 21.571 1.00 76.12 98 GLY A C 1
ATOM 747 O O . GLY A 1 98 ? -2.300 10.917 20.979 1.00 76.12 98 GLY A O 1
ATOM 748 N N . ASN A 1 99 ? -0.229 10.022 20.938 1.00 79.06 99 ASN A N 1
ATOM 749 C CA . ASN A 1 99 ? -0.255 9.712 19.513 1.00 79.06 99 ASN A CA 1
ATOM 750 C C . ASN A 1 99 ? -1.281 8.612 19.216 1.00 79.06 99 ASN A C 1
ATOM 752 O O . ASN A 1 99 ? -1.548 7.749 20.052 1.00 79.06 99 ASN A O 1
ATOM 756 N N . PHE A 1 100 ? -1.862 8.652 18.015 1.00 84.50 100 PHE A N 1
ATOM 757 C CA . PHE A 1 100 ? -2.760 7.608 17.500 1.00 84.50 100 PHE A CA 1
ATOM 758 C C . PHE A 1 100 ? -4.041 7.363 18.323 1.00 84.50 100 PHE A C 1
ATOM 760 O O . PHE A 1 100 ? -4.597 6.264 18.317 1.00 84.50 100 PHE A O 1
ATOM 767 N N . LYS A 1 101 ? -4.549 8.396 19.018 1.00 82.81 101 LYS A N 1
ATOM 768 C CA . LYS A 1 101 ? -5.887 8.361 19.645 1.00 82.81 101 LYS A CA 1
ATOM 769 C C . LYS A 1 101 ? -7.016 8.249 18.611 1.00 82.81 101 LYS A C 1
ATOM 771 O O . LYS A 1 101 ? -7.989 7.548 18.855 1.00 82.81 101 LYS A O 1
ATOM 776 N N . LYS A 1 102 ? -6.887 8.967 17.490 1.00 88.56 102 LYS A N 1
ATOM 777 C CA . LYS A 1 102 ? -7.859 9.005 16.380 1.00 88.56 102 LYS A CA 1
ATOM 778 C C . LYS A 1 102 ? -7.319 8.336 15.116 1.00 88.56 102 LYS A C 1
ATOM 780 O O . LYS A 1 102 ? -7.981 7.467 14.556 1.00 88.56 102 LYS A O 1
ATOM 785 N N . VAL A 1 103 ? -6.097 8.715 14.734 1.00 94.12 103 VAL A N 1
ATOM 786 C CA . VAL A 1 103 ? -5.347 8.156 13.602 1.00 94.12 103 VAL A CA 1
ATOM 787 C C . VAL A 1 103 ? -4.935 6.717 13.908 1.00 94.12 103 VAL A C 1
ATOM 789 O O . VAL A 1 103 ? -4.435 6.432 14.997 1.00 94.12 103 VAL A O 1
ATOM 792 N N . THR A 1 104 ? -5.085 5.820 12.942 1.00 96.19 104 THR A N 1
ATOM 793 C CA . THR A 1 104 ? -4.568 4.452 13.012 1.00 96.19 104 THR A CA 1
ATOM 794 C C . THR A 1 104 ? -3.132 4.415 12.504 1.00 96.19 104 THR A C 1
ATOM 796 O O . THR A 1 104 ? -2.863 4.782 11.364 1.00 96.19 104 THR A O 1
ATOM 799 N N . LEU A 1 105 ? -2.198 3.962 13.342 1.00 97.31 105 LEU A N 1
ATOM 800 C CA . LEU A 1 105 ? -0.849 3.636 12.882 1.00 97.31 105 LEU A CA 1
ATOM 801 C C . LEU A 1 105 ? -0.904 2.361 12.037 1.00 97.31 105 LEU A C 1
ATOM 803 O O . LEU A 1 105 ? -1.354 1.324 12.532 1.00 97.31 105 LEU A O 1
ATOM 807 N N . ALA A 1 106 ? -0.398 2.441 10.811 1.00 98.25 106 ALA A N 1
ATOM 808 C CA . ALA A 1 106 ? -0.128 1.299 9.956 1.00 98.25 106 ALA A CA 1
ATOM 809 C C . ALA A 1 106 ? 1.375 1.144 9.708 1.00 98.25 106 ALA A C 1
ATOM 811 O O . ALA A 1 106 ? 2.122 2.122 9.709 1.00 98.25 106 ALA A O 1
ATOM 812 N N . ILE A 1 107 ? 1.820 -0.087 9.471 1.00 98.44 107 ILE A N 1
ATOM 813 C CA . ILE A 1 107 ? 3.218 -0.392 9.144 1.00 98.44 107 ILE A CA 1
ATOM 814 C C . ILE A 1 107 ? 3.291 -1.069 7.782 1.00 98.44 107 ILE A C 1
ATOM 816 O O . ILE A 1 107 ? 2.505 -1.973 7.516 1.00 98.44 107 ILE A O 1
ATOM 820 N N . ARG A 1 108 ? 4.248 -0.689 6.932 1.00 98.25 108 ARG A N 1
ATOM 821 C CA . ARG A 1 108 ? 4.565 -1.472 5.730 1.00 98.25 108 ARG A CA 1
ATOM 822 C C . ARG A 1 108 ? 5.161 -2.812 6.145 1.00 98.25 108 ARG A C 1
ATOM 824 O O . ARG A 1 108 ? 6.238 -2.845 6.725 1.00 98.25 108 ARG A O 1
ATOM 831 N N . GLY A 1 109 ? 4.432 -3.894 5.894 1.00 97.31 109 GLY A N 1
ATOM 832 C CA . GLY A 1 109 ? 4.765 -5.255 6.314 1.00 97.31 109 GLY A CA 1
ATOM 833 C C . GLY A 1 109 ? 5.801 -5.923 5.430 1.00 97.31 109 GLY A C 1
ATOM 834 O O . GLY A 1 109 ? 6.669 -6.619 5.944 1.00 97.31 109 GLY A O 1
ATOM 835 N N . ASN A 1 110 ? 5.743 -5.673 4.124 1.00 97.19 110 ASN A N 1
ATOM 836 C CA . ASN A 1 110 ? 6.716 -6.168 3.162 1.00 97.19 110 ASN A CA 1
ATOM 837 C C . ASN A 1 110 ? 7.288 -5.031 2.305 1.00 97.19 110 ASN A C 1
ATOM 839 O O . ASN A 1 110 ? 6.651 -4.003 2.069 1.00 97.19 110 ASN A O 1
ATOM 843 N N . ASP A 1 111 ? 8.497 -5.249 1.824 1.00 94.25 111 ASP A N 1
ATOM 844 C CA . ASP A 1 111 ? 9.254 -4.360 0.963 1.00 94.25 111 ASP A CA 1
ATOM 845 C C . ASP A 1 111 ? 9.779 -5.161 -0.219 1.00 94.25 111 ASP A C 1
ATOM 847 O O . ASP A 1 111 ? 10.940 -5.551 -0.273 1.00 94.25 111 ASP A O 1
ATOM 851 N N . ALA A 1 112 ? 8.878 -5.441 -1.156 1.00 96.19 112 ALA A N 1
ATOM 852 C CA . ALA A 1 112 ? 9.235 -6.121 -2.384 1.00 96.19 112 ALA A CA 1
ATOM 853 C C . ALA A 1 112 ? 10.201 -5.268 -3.231 1.00 96.19 112 ALA A C 1
ATOM 855 O O . ALA A 1 112 ? 10.190 -4.036 -3.182 1.00 96.19 112 ALA A O 1
ATOM 856 N N . THR A 1 113 ? 11.079 -5.917 -3.994 1.00 97.12 113 THR A N 1
ATOM 857 C CA . THR A 1 113 ? 12.222 -5.237 -4.634 1.00 97.12 113 THR A CA 1
ATOM 858 C C . THR A 1 113 ? 11.834 -4.169 -5.657 1.00 97.12 113 THR A C 1
ATOM 860 O O . THR A 1 113 ? 12.658 -3.328 -6.010 1.00 97.12 113 THR A O 1
ATOM 863 N N . ASP A 1 114 ? 10.592 -4.169 -6.134 1.00 95.69 114 ASP A N 1
ATOM 864 C CA . ASP A 1 114 ? 10.065 -3.189 -7.079 1.00 95.69 114 ASP A CA 1
ATOM 865 C C . ASP A 1 114 ? 9.836 -1.796 -6.469 1.00 95.69 114 ASP A C 1
ATOM 867 O O . ASP A 1 114 ? 9.764 -0.811 -7.204 1.00 95.69 114 ASP A O 1
ATOM 871 N N . ILE A 1 115 ? 9.826 -1.674 -5.135 1.00 93.94 115 ILE A N 1
ATOM 872 C CA . ILE A 1 115 ? 9.816 -0.369 -4.454 1.00 93.94 115 ILE A CA 1
ATOM 873 C C . ILE A 1 115 ? 11.214 0.099 -4.028 1.00 93.94 115 ILE A C 1
ATOM 875 O O . ILE A 1 115 ? 11.364 1.225 -3.546 1.00 93.94 115 ILE A O 1
ATOM 879 N N . TRP A 1 116 ? 12.251 -0.726 -4.188 1.00 96.38 116 TRP A N 1
ATOM 880 C CA . TRP A 1 116 ? 13.603 -0.378 -3.758 1.00 96.38 116 TRP A CA 1
ATOM 881 C C . TRP A 1 116 ? 14.238 0.607 -4.738 1.00 96.38 116 TRP A C 1
ATOM 883 O O . TRP A 1 116 ? 14.700 0.244 -5.814 1.00 96.38 116 TRP A O 1
ATOM 893 N N . ASN A 1 117 ? 14.327 1.865 -4.319 1.00 94.75 117 ASN A N 1
ATOM 894 C CA . ASN A 1 117 ? 14.941 2.962 -5.054 1.00 94.75 117 ASN A CA 1
ATOM 895 C C . ASN A 1 117 ? 16.236 3.506 -4.396 1.00 94.75 117 ASN A C 1
ATOM 897 O O . ASN A 1 117 ? 16.391 4.729 -4.288 1.00 94.75 117 ASN A O 1
ATOM 901 N N . PRO A 1 118 ? 17.205 2.675 -3.944 1.00 92.62 118 PRO A N 1
ATOM 902 C CA . PRO A 1 118 ? 18.520 3.193 -3.587 1.00 92.62 118 PRO A CA 1
ATOM 903 C C . PRO A 1 118 ? 19.183 3.912 -4.767 1.00 92.62 118 PRO A C 1
ATOM 905 O O . PRO A 1 118 ? 19.075 3.505 -5.928 1.00 92.62 118 PRO A O 1
ATOM 908 N N . ARG A 1 119 ? 19.930 4.971 -4.457 1.00 90.06 119 ARG A N 1
ATOM 909 C CA . ARG A 1 119 ? 20.673 5.761 -5.449 1.00 90.06 119 ARG A CA 1
ATOM 910 C C . ARG A 1 119 ? 21.599 4.863 -6.278 1.00 90.06 119 ARG A C 1
ATOM 912 O O . ARG A 1 119 ? 22.371 4.095 -5.713 1.00 90.06 119 ARG A O 1
ATOM 919 N N . GLY A 1 120 ? 21.536 5.001 -7.603 1.00 90.56 120 GLY A N 1
ATOM 920 C CA . GLY A 1 120 ? 22.380 4.259 -8.547 1.00 90.56 120 GLY A CA 1
ATOM 921 C C . GLY A 1 120 ? 21.917 2.833 -8.861 1.00 90.56 120 GLY A C 1
ATOM 922 O O . GLY A 1 120 ? 22.624 2.120 -9.563 1.00 90.56 120 GLY A O 1
ATOM 923 N N . THR A 1 121 ? 20.753 2.411 -8.362 1.00 94.12 121 THR A N 1
ATOM 924 C CA . THR A 1 121 ? 20.191 1.078 -8.636 1.00 94.12 121 THR A CA 1
ATOM 925 C C . THR A 1 121 ? 19.076 1.137 -9.679 1.00 94.12 121 THR A C 1
ATOM 927 O O . TH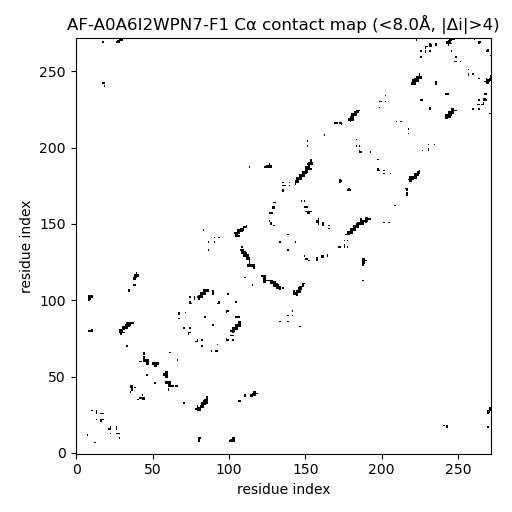R A 1 121 ? 18.589 2.211 -10.031 1.00 94.12 121 THR A O 1
ATOM 930 N N . ASN A 1 122 ? 18.670 -0.030 -10.180 1.00 94.62 122 ASN A N 1
ATOM 931 C CA . ASN A 1 122 ? 17.594 -0.194 -11.158 1.00 94.62 122 ASN A CA 1
ATOM 932 C C . ASN A 1 122 ? 16.613 -1.313 -10.759 1.00 94.62 122 ASN A C 1
ATOM 934 O O . ASN A 1 122 ? 16.001 -1.939 -11.619 1.00 94.62 122 ASN A O 1
ATOM 938 N N . TYR A 1 123 ? 16.454 -1.600 -9.464 1.00 95.44 123 TYR A N 1
ATOM 939 C CA . TYR A 1 123 ? 15.574 -2.682 -9.006 1.00 95.44 123 TYR A CA 1
ATOM 940 C C . TYR A 1 123 ? 14.112 -2.575 -9.480 1.00 95.44 123 TYR A C 1
ATOM 942 O O . TYR A 1 123 ? 13.589 -3.612 -9.890 1.00 95.44 123 TYR A O 1
ATOM 950 N N . PRO A 1 124 ? 13.477 -1.383 -9.557 1.00 94.94 124 PRO A N 1
ATOM 951 C CA . PRO A 1 124 ? 12.066 -1.258 -9.937 1.00 94.94 124 PRO A CA 1
ATOM 952 C C . PRO A 1 124 ? 11.705 -1.772 -11.333 1.00 94.94 124 PRO A C 1
ATOM 954 O O . PRO A 1 124 ? 10.540 -2.073 -11.578 1.00 94.94 124 PRO A O 1
ATOM 957 N N . VAL A 1 125 ? 12.678 -1.896 -12.244 1.00 95.00 125 VAL A N 1
ATOM 958 C CA . VAL A 1 125 ? 12.441 -2.418 -13.605 1.00 95.00 125 VAL A CA 1
ATOM 959 C C . VAL A 1 125 ? 12.624 -3.936 -13.717 1.00 95.00 125 VAL A C 1
ATOM 961 O O . VAL A 1 125 ? 12.429 -4.501 -14.790 1.00 95.00 125 VAL A O 1
ATOM 964 N N . ASN A 1 126 ? 13.010 -4.610 -12.631 1.00 96.19 126 ASN A N 1
ATOM 965 C CA . ASN A 1 126 ? 13.128 -6.067 -12.573 1.00 96.19 126 ASN A CA 1
ATOM 966 C C . ASN A 1 126 ? 11.884 -6.669 -11.919 1.00 96.19 126 ASN A C 1
ATOM 968 O O . ASN A 1 126 ? 11.307 -6.054 -11.028 1.00 96.19 126 ASN A O 1
ATOM 972 N N . LYS A 1 127 ? 11.501 -7.893 -12.305 1.00 96.06 127 LYS A N 1
ATOM 973 C CA . LYS A 1 127 ? 10.363 -8.612 -11.701 1.00 96.06 127 LYS A CA 1
ATOM 974 C C . LYS A 1 127 ? 10.436 -8.544 -10.174 1.00 96.06 127 LYS A C 1
ATOM 976 O O . LYS A 1 127 ? 11.471 -8.879 -9.600 1.00 96.06 127 LYS A O 1
ATOM 981 N N . SER A 1 128 ? 9.340 -8.113 -9.553 1.00 96.06 128 SER A N 1
ATOM 982 C CA . SER A 1 128 ? 9.237 -7.992 -8.099 1.00 96.06 128 SER A CA 1
ATOM 983 C C . SER A 1 128 ? 9.617 -9.306 -7.404 1.00 96.06 128 SER A C 1
ATOM 985 O O . SER A 1 128 ? 9.166 -10.388 -7.793 1.00 96.06 128 SER A O 1
ATOM 987 N N . ILE A 1 129 ? 10.475 -9.211 -6.389 1.00 97.62 129 ILE A N 1
ATOM 988 C CA . ILE A 1 129 ? 10.819 -10.307 -5.485 1.00 97.62 129 ILE A CA 1
ATOM 989 C C . ILE A 1 129 ? 10.239 -9.947 -4.114 1.00 97.62 129 ILE A C 1
ATOM 991 O O . ILE A 1 129 ? 10.596 -8.896 -3.570 1.00 97.62 129 ILE A O 1
ATOM 995 N N . PRO A 1 130 ? 9.351 -10.780 -3.540 1.00 97.44 130 PRO A N 1
ATOM 996 C CA . PRO A 1 130 ? 8.749 -10.487 -2.249 1.00 97.44 130 PRO A CA 1
ATOM 997 C C . PRO A 1 130 ? 9.792 -10.600 -1.133 1.00 97.44 130 PRO A C 1
ATOM 999 O O . PRO A 1 130 ? 10.548 -11.569 -1.063 1.00 97.44 130 PRO A O 1
ATOM 1002 N N . PHE A 1 131 ? 9.794 -9.628 -0.225 1.00 96.62 131 PHE A N 1
ATOM 1003 C CA . PHE A 1 131 ? 10.618 -9.655 0.978 1.00 96.62 131 PHE A CA 1
ATOM 1004 C C . PHE A 1 131 ? 9.852 -9.050 2.152 1.00 96.62 131 PHE A C 1
ATOM 1006 O O . PHE A 1 131 ? 9.245 -7.991 2.023 1.00 96.62 131 PHE A O 1
ATOM 1013 N N . GLN A 1 132 ? 9.847 -9.741 3.292 1.00 95.50 132 GLN A N 1
ATOM 1014 C CA . GLN A 1 132 ? 9.185 -9.291 4.513 1.00 95.50 132 GLN A CA 1
ATOM 1015 C C . GLN A 1 132 ? 10.239 -8.920 5.559 1.00 95.50 132 GLN A C 1
ATOM 1017 O O . GLN A 1 132 ? 10.662 -9.761 6.351 1.00 95.50 132 GLN A O 1
ATOM 1022 N N . THR A 1 133 ? 10.648 -7.648 5.599 1.00 90.56 133 THR A N 1
ATOM 1023 C CA . THR A 1 133 ? 11.555 -7.164 6.656 1.00 90.56 133 THR A CA 1
ATOM 1024 C C . THR A 1 133 ? 10.887 -7.127 8.038 1.00 90.56 133 THR A C 1
ATOM 1026 O O . THR A 1 133 ? 11.553 -7.240 9.072 1.00 90.56 133 THR A O 1
ATOM 1029 N N . VAL A 1 134 ? 9.567 -6.925 8.101 1.00 95.62 134 VAL A N 1
ATOM 1030 C CA . VAL A 1 134 ? 8.874 -6.684 9.373 1.00 95.62 134 VAL A CA 1
ATOM 1031 C C . VAL A 1 134 ? 8.613 -7.974 10.143 1.00 95.62 134 VAL A C 1
ATOM 1033 O O . VAL A 1 134 ? 8.011 -8.923 9.650 1.00 95.62 134 VAL A O 1
ATOM 1036 N N . ASN A 1 135 ? 8.975 -7.957 11.428 1.00 97.31 135 ASN A N 1
ATOM 1037 C CA . ASN A 1 135 ? 8.571 -8.978 12.386 1.00 97.31 135 ASN A CA 1
ATOM 1038 C C . ASN A 1 135 ? 7.206 -8.626 13.004 1.00 97.31 135 ASN A C 1
ATOM 1040 O O . ASN A 1 135 ? 7.120 -7.751 13.879 1.00 97.31 135 ASN A O 1
ATOM 1044 N N . LEU A 1 136 ? 6.146 -9.328 12.589 1.00 97.81 136 LEU A N 1
ATOM 1045 C CA . LEU A 1 136 ? 4.775 -9.052 13.033 1.00 97.81 136 LEU A CA 1
ATOM 1046 C C . LEU A 1 136 ? 4.611 -9.209 14.549 1.00 97.81 136 LEU A C 1
ATOM 1048 O O . LEU A 1 136 ? 3.975 -8.386 15.211 1.00 97.81 136 LEU A O 1
ATOM 1052 N N . LYS A 1 137 ? 5.277 -10.199 15.150 1.00 97.62 137 LYS A N 1
ATOM 1053 C CA . LYS A 1 137 ? 5.239 -10.422 16.604 1.00 97.62 137 LYS A CA 1
ATOM 1054 C C . LYS A 1 137 ? 5.780 -9.230 17.402 1.00 97.62 137 LYS A C 1
ATOM 1056 O O . LYS A 1 137 ? 5.296 -8.961 18.503 1.00 97.62 137 LYS A O 1
ATOM 1061 N N . ARG A 1 138 ? 6.777 -8.505 16.879 1.00 97.44 138 ARG A N 1
ATOM 1062 C CA . ARG A 1 138 ? 7.352 -7.319 17.541 1.00 97.44 138 ARG A CA 1
ATOM 1063 C C . ARG A 1 138 ? 6.433 -6.106 17.428 1.00 97.44 138 ARG A C 1
ATOM 1065 O O . ARG A 1 138 ? 6.218 -5.436 18.440 1.00 97.44 138 ARG A O 1
ATOM 1072 N N . ILE A 1 139 ? 5.872 -5.852 16.245 1.00 97.38 139 ILE A N 1
ATOM 1073 C CA . ILE A 1 139 ? 5.063 -4.648 16.007 1.00 97.38 139 ILE A CA 1
ATOM 1074 C C . ILE A 1 139 ? 3.699 -4.673 16.706 1.00 97.38 139 ILE A C 1
ATOM 1076 O O . ILE A 1 139 ? 3.189 -3.612 17.061 1.00 97.38 139 ILE A O 1
ATOM 1080 N N . ARG A 1 140 ? 3.146 -5.860 17.010 1.00 95.56 140 ARG A N 1
ATOM 1081 C CA . ARG A 1 140 ? 1.865 -6.034 17.733 1.00 95.56 140 ARG A CA 1
ATOM 1082 C C . ARG A 1 140 ? 1.735 -5.219 19.015 1.00 95.56 140 ARG A C 1
ATOM 1084 O O . ARG A 1 140 ? 0.628 -4.916 19.456 1.00 95.56 140 ARG A O 1
ATOM 1091 N N . LYS A 1 141 ? 2.865 -4.896 19.645 1.00 93.62 141 LYS A N 1
ATOM 1092 C CA . LYS A 1 141 ? 2.910 -4.100 20.875 1.00 93.62 141 LYS A CA 1
ATOM 1093 C C . LYS A 1 141 ? 2.397 -2.674 20.677 1.00 93.62 141 LYS A C 1
ATOM 1095 O O . LYS A 1 141 ? 1.974 -2.056 21.647 1.00 93.62 141 LYS A O 1
ATOM 1100 N N . PHE A 1 142 ? 2.444 -2.156 19.451 1.00 94.75 142 PHE A N 1
ATOM 1101 C CA . PHE A 1 142 ? 2.107 -0.766 19.151 1.00 94.75 142 PHE A CA 1
ATOM 1102 C C . PHE A 1 142 ? 1.302 -0.561 17.858 1.00 94.75 142 PHE A C 1
ATOM 1104 O O . PHE A 1 142 ? 0.780 0.529 17.643 1.00 94.75 142 PHE A O 1
ATOM 1111 N N . CYS A 1 143 ? 1.149 -1.586 17.020 1.00 95.88 143 CYS A N 1
ATOM 1112 C CA . CYS A 1 143 ? 0.426 -1.520 15.755 1.00 95.88 143 CYS A CA 1
ATOM 1113 C C . CYS A 1 143 ? -0.393 -2.803 15.534 1.00 95.88 143 CYS A C 1
ATOM 1115 O O . CYS A 1 143 ? 0.038 -3.892 15.907 1.00 95.88 143 CYS A O 1
ATOM 1117 N N . ASP A 1 144 ? -1.588 -2.663 14.957 1.00 95.69 144 ASP A N 1
ATOM 1118 C CA . ASP A 1 144 ? -2.498 -3.772 14.623 1.00 95.69 144 ASP A CA 1
ATOM 1119 C C . ASP A 1 144 ? -2.986 -3.739 13.166 1.00 95.69 144 ASP A C 1
ATOM 1121 O O . ASP A 1 144 ? -3.912 -4.473 12.822 1.00 95.69 144 ASP A O 1
ATOM 1125 N N . LEU A 1 145 ? -2.380 -2.890 12.328 1.00 98.25 145 LEU A N 1
ATOM 1126 C CA . LEU A 1 145 ? -2.700 -2.746 10.913 1.00 98.25 145 LEU A CA 1
ATOM 1127 C C . LEU A 1 145 ? -1.413 -2.710 10.085 1.00 98.25 145 LEU A C 1
ATOM 1129 O O . LEU A 1 145 ? -0.533 -1.887 10.324 1.00 98.25 145 LEU A O 1
ATOM 1133 N N . VAL A 1 146 ? -1.311 -3.579 9.092 1.00 98.31 146 VAL A N 1
ATOM 1134 C CA . VAL A 1 146 ? -0.125 -3.705 8.244 1.00 98.31 146 VAL A CA 1
ATOM 1135 C C . VAL A 1 146 ? -0.493 -3.570 6.773 1.00 98.31 146 VAL A C 1
ATOM 1137 O O . VAL A 1 146 ? -1.556 -3.997 6.347 1.00 98.31 146 VAL A O 1
ATOM 1140 N N . LEU A 1 147 ? 0.386 -2.978 5.978 1.00 98.38 147 LEU A N 1
ATOM 1141 C CA . LEU A 1 147 ? 0.284 -3.024 4.529 1.00 98.38 147 LEU A CA 1
ATOM 1142 C C . LEU A 1 147 ? 1.072 -4.214 3.984 1.00 98.38 147 LEU A C 1
ATOM 1144 O O . LEU A 1 147 ? 2.251 -4.342 4.303 1.00 98.38 147 LEU A O 1
ATOM 1148 N N . TYR A 1 148 ? 0.466 -5.027 3.123 1.00 98.56 148 TYR A N 1
ATOM 1149 C CA . TYR A 1 148 ? 1.199 -6.005 2.318 1.00 98.56 148 TYR A CA 1
ATOM 1150 C C . TYR A 1 148 ? 0.982 -5.720 0.837 1.00 98.56 148 TYR A C 1
ATOM 1152 O O . TYR A 1 148 ? -0.152 -5.551 0.401 1.00 98.56 148 TYR A O 1
ATOM 1160 N N . SER A 1 149 ? 2.065 -5.657 0.078 1.00 97.81 149 SER A N 1
ATOM 1161 C CA . SER A 1 149 ? 2.089 -5.310 -1.337 1.00 97.81 149 SER A CA 1
ATOM 1162 C C . SER A 1 149 ? 2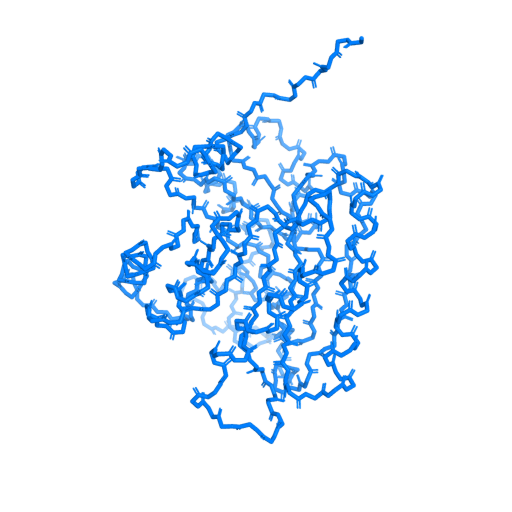.364 -6.516 -2.230 1.00 97.81 149 SER A C 1
ATOM 1164 O O . SER A 1 149 ? 3.132 -7.407 -1.864 1.00 97.81 149 SER A O 1
ATOM 1166 N N . LEU A 1 150 ? 1.732 -6.526 -3.400 1.00 98.19 150 LEU A N 1
ATOM 1167 C CA . LEU A 1 150 ? 1.863 -7.535 -4.445 1.00 98.19 150 LEU A CA 1
ATOM 1168 C C . LEU A 1 150 ? 2.011 -6.859 -5.810 1.00 98.19 150 LEU A C 1
ATOM 1170 O O . LEU A 1 150 ? 1.340 -5.865 -6.088 1.00 98.19 150 LEU A O 1
ATOM 1174 N N . THR A 1 151 ? 2.814 -7.467 -6.679 1.00 98.12 151 THR A N 1
ATOM 1175 C CA . THR A 1 151 ? 2.968 -7.048 -8.076 1.00 98.12 151 THR A CA 1
ATOM 1176 C C . THR A 1 151 ? 2.963 -8.289 -8.955 1.00 98.12 151 THR A C 1
ATOM 1178 O O . THR A 1 151 ? 3.774 -9.195 -8.752 1.00 98.12 151 THR A O 1
ATOM 1181 N N . PHE A 1 152 ? 2.034 -8.333 -9.909 1.00 98.12 152 PHE A N 1
ATOM 1182 C CA . PHE A 1 152 ? 1.894 -9.432 -10.864 1.00 98.12 152 PHE A CA 1
ATOM 1183 C C . PHE A 1 152 ? 2.466 -9.016 -12.215 1.00 98.12 152 PHE A C 1
ATOM 1185 O O . PHE A 1 152 ? 2.223 -7.898 -12.661 1.00 98.12 152 PHE A O 1
ATOM 1192 N N . ASN A 1 153 ? 3.228 -9.893 -12.864 1.00 97.81 153 ASN A N 1
ATOM 1193 C CA . ASN A 1 153 ? 3.972 -9.576 -14.087 1.00 97.81 153 ASN A CA 1
ATOM 1194 C C . ASN A 1 153 ? 3.605 -10.466 -15.285 1.00 97.81 153 ASN A C 1
ATOM 1196 O O . ASN A 1 153 ? 4.285 -10.395 -16.311 1.00 97.81 153 ASN A O 1
ATOM 1200 N N . ASN A 1 154 ? 2.543 -11.275 -15.182 1.00 97.44 154 ASN A N 1
ATOM 1201 C CA . ASN A 1 154 ? 2.210 -12.307 -16.170 1.00 97.44 154 ASN A CA 1
ATOM 1202 C C . ASN A 1 154 ? 3.386 -13.278 -16.382 1.00 97.44 154 ASN A C 1
ATOM 1204 O O . ASN A 1 154 ? 3.731 -13.667 -17.498 1.00 97.44 154 ASN A O 1
ATOM 1208 N N . ASP A 1 155 ? 4.042 -13.627 -15.279 1.00 97.88 155 ASP A N 1
ATOM 1209 C CA . ASP A 1 155 ? 5.175 -14.539 -15.230 1.00 97.88 155 ASP A CA 1
ATOM 1210 C C . ASP A 1 155 ? 4.883 -15.558 -14.137 1.00 97.88 155 ASP A C 1
ATOM 1212 O O . ASP A 1 155 ? 4.901 -15.226 -12.954 1.00 97.88 155 ASP A O 1
ATOM 1216 N N . LEU A 1 156 ? 4.578 -16.793 -14.543 1.00 97.44 156 LEU A N 1
ATOM 1217 C CA . LEU A 1 156 ? 4.059 -17.820 -13.640 1.00 97.44 156 LEU A CA 1
ATOM 1218 C C . LEU A 1 156 ? 4.943 -18.012 -12.402 1.00 97.44 156 LEU A C 1
ATOM 1220 O O . LEU A 1 156 ? 4.424 -18.103 -11.292 1.00 97.44 156 LEU A O 1
ATOM 1224 N N . ASP A 1 157 ? 6.262 -18.041 -12.583 1.00 98.12 157 ASP A N 1
ATOM 1225 C CA . ASP A 1 157 ? 7.194 -18.267 -11.484 1.00 98.12 157 ASP A CA 1
ATOM 1226 C C . ASP A 1 157 ? 7.262 -17.060 -10.541 1.00 98.12 157 ASP A C 1
ATOM 1228 O O . ASP A 1 157 ? 7.264 -17.232 -9.322 1.00 98.12 157 ASP A O 1
ATOM 1232 N N . ALA A 1 158 ? 7.317 -15.832 -11.068 1.00 98.00 158 ALA A N 1
ATOM 1233 C CA . ALA A 1 158 ? 7.301 -14.625 -10.241 1.00 98.00 158 ALA A CA 1
ATOM 1234 C C . ALA A 1 158 ? 5.976 -14.458 -9.492 1.00 98.00 158 ALA A C 1
ATOM 1236 O O . ALA A 1 158 ? 5.977 -14.222 -8.283 1.00 98.00 158 ALA A O 1
ATOM 1237 N N . ASP A 1 159 ? 4.860 -14.650 -10.186 1.00 98.31 159 ASP A N 1
ATOM 1238 C CA . ASP A 1 159 ? 3.524 -14.477 -9.631 1.00 98.31 159 ASP A CA 1
ATOM 1239 C C . ASP A 1 159 ? 3.234 -15.551 -8.570 1.00 98.31 159 ASP A C 1
ATOM 1241 O O . ASP A 1 159 ? 2.683 -15.248 -7.508 1.00 98.31 159 ASP A O 1
ATOM 1245 N N . LEU A 1 160 ? 3.677 -16.797 -8.790 1.00 98.44 160 LEU A N 1
ATOM 1246 C CA . LEU A 1 160 ? 3.582 -17.865 -7.794 1.00 98.44 160 LEU A CA 1
ATOM 1247 C C . LEU A 1 160 ? 4.428 -17.566 -6.549 1.00 98.44 160 LEU A C 1
ATOM 1249 O O . LEU A 1 160 ? 3.926 -17.743 -5.438 1.00 98.44 160 LEU A O 1
ATOM 1253 N N . ARG A 1 161 ? 5.666 -17.073 -6.709 1.00 98.38 161 ARG A N 1
ATOM 1254 C CA . ARG A 1 161 ? 6.518 -16.672 -5.572 1.00 98.38 161 ARG A CA 1
ATOM 1255 C C . ARG A 1 161 ? 5.851 -15.590 -4.723 1.00 98.38 161 ARG A C 1
ATOM 1257 O O . ARG A 1 161 ? 5.808 -15.714 -3.500 1.00 98.38 161 ARG A O 1
ATOM 1264 N N . SER A 1 162 ? 5.283 -14.565 -5.357 1.00 98.19 162 SER A N 1
ATOM 1265 C CA . SER A 1 162 ? 4.540 -13.501 -4.669 1.00 98.19 162 SER A CA 1
ATOM 1266 C C . SER A 1 162 ? 3.324 -14.043 -3.907 1.00 98.19 162 SER A C 1
ATOM 1268 O O . SER A 1 162 ? 3.101 -13.685 -2.749 1.00 98.19 162 SER A O 1
ATOM 1270 N N . LEU A 1 163 ? 2.562 -14.964 -4.509 1.00 98.44 163 LEU A N 1
ATOM 1271 C CA . LEU A 1 163 ? 1.405 -15.596 -3.862 1.00 98.44 163 LEU A CA 1
ATOM 1272 C C . LEU A 1 163 ? 1.789 -16.486 -2.675 1.00 98.44 163 LEU A C 1
ATOM 1274 O O . LEU A 1 163 ? 1.072 -16.506 -1.674 1.00 98.44 163 LEU A O 1
ATOM 1278 N N . GLN A 1 164 ? 2.898 -17.222 -2.775 1.00 98.56 164 GLN A N 1
ATOM 1279 C CA . GLN A 1 164 ? 3.416 -18.055 -1.687 1.00 98.56 164 GLN A CA 1
ATOM 1280 C C . GLN A 1 164 ? 3.823 -17.194 -0.488 1.00 98.56 164 GLN A C 1
ATOM 1282 O O . GLN A 1 164 ? 3.361 -17.452 0.624 1.00 98.56 164 GLN A O 1
ATOM 1287 N N . ALA A 1 165 ? 4.577 -16.117 -0.725 1.00 98.62 165 ALA A N 1
ATOM 1288 C CA . ALA A 1 165 ? 4.971 -15.181 0.324 1.00 98.62 165 ALA A CA 1
ATOM 1289 C C . ALA A 1 165 ? 3.755 -14.494 0.973 1.00 98.62 165 ALA A C 1
ATOM 1291 O O . ALA A 1 165 ? 3.690 -14.359 2.195 1.00 98.62 165 ALA A O 1
ATOM 1292 N N . TYR A 1 166 ? 2.745 -14.111 0.183 1.00 98.62 166 TYR A N 1
ATOM 1293 C CA . TYR A 1 166 ? 1.522 -13.529 0.737 1.00 98.62 166 TYR A CA 1
ATOM 1294 C C . TYR A 1 166 ? 0.700 -14.542 1.539 1.00 98.62 166 TYR A C 1
ATOM 1296 O O . TYR A 1 166 ? 0.136 -14.187 2.571 1.00 98.62 166 TYR A O 1
ATOM 1304 N N . ARG A 1 167 ? 0.648 -15.812 1.116 1.00 98.50 167 ARG A N 1
ATOM 1305 C CA . ARG A 1 167 ? 0.015 -16.882 1.901 1.00 98.50 167 ARG A CA 1
ATOM 1306 C C . ARG A 1 167 ? 0.673 -17.016 3.274 1.00 98.50 167 ARG A C 1
ATOM 1308 O O . ARG A 1 167 ? -0.045 -17.071 4.266 1.00 98.50 167 ARG A O 1
ATOM 1315 N N . GLU A 1 168 ? 2.001 -17.070 3.329 1.00 98.19 168 GLU A N 1
ATOM 1316 C CA . GLU A 1 168 ? 2.751 -17.165 4.589 1.00 98.19 168 GLU A CA 1
ATOM 1317 C C . GLU A 1 168 ? 2.475 -15.966 5.501 1.00 98.19 168 GLU A C 1
ATOM 1319 O O . GLU A 1 168 ? 2.132 -16.149 6.670 1.00 98.19 168 GLU A O 1
ATOM 1324 N N . PHE A 1 169 ? 2.514 -14.753 4.943 1.00 98.50 169 PHE A N 1
ATOM 1325 C CA . PHE A 1 169 ? 2.175 -13.532 5.668 1.00 98.50 169 PHE A CA 1
ATOM 1326 C C . PHE A 1 169 ? 0.755 -13.558 6.241 1.00 98.50 169 PHE A C 1
ATOM 1328 O O . PHE A 1 169 ? 0.572 -13.229 7.410 1.00 98.50 169 PHE A O 1
ATOM 1335 N N . ARG A 1 170 ? -0.261 -13.928 5.445 1.00 98.06 170 ARG A N 1
ATOM 1336 C CA . ARG A 1 170 ? -1.663 -13.928 5.904 1.00 98.06 170 ARG A CA 1
ATOM 1337 C C . ARG A 1 170 ? -1.879 -14.883 7.072 1.00 98.06 170 ARG A C 1
ATOM 1339 O O . ARG A 1 170 ? -2.558 -14.506 8.022 1.00 98.06 170 ARG A O 1
ATOM 1346 N N . ILE A 1 171 ? -1.271 -16.070 7.016 1.00 97.75 171 ILE A N 1
ATOM 1347 C CA . ILE A 1 171 ? -1.334 -17.055 8.102 1.00 97.75 171 ILE A CA 1
ATOM 1348 C C . ILE A 1 171 ? -0.687 -16.472 9.365 1.00 97.75 171 ILE A C 1
ATOM 1350 O O . ILE A 1 171 ? -1.321 -16.443 10.418 1.00 97.75 171 ILE A O 1
ATOM 1354 N N . GLU A 1 172 ? 0.533 -15.927 9.256 1.00 97.75 172 GLU A N 1
ATOM 1355 C CA . GLU A 1 172 ? 1.221 -15.301 10.394 1.00 97.75 172 GLU A CA 1
ATOM 1356 C C . GLU A 1 172 ? 0.401 -14.138 10.975 1.00 97.75 172 GLU A C 1
ATOM 1358 O O . GLU A 1 172 ? 0.233 -14.032 12.191 1.00 97.75 172 GLU A O 1
ATOM 1363 N N . ALA A 1 173 ? -0.129 -13.263 10.117 1.00 97.94 173 ALA A N 1
ATOM 1364 C CA . ALA A 1 173 ? -0.921 -12.108 10.512 1.00 97.94 173 ALA A CA 1
ATOM 1365 C C . ALA A 1 173 ? -2.206 -12.528 11.241 1.00 97.94 173 ALA A C 1
ATOM 1367 O O . ALA A 1 173 ? -2.494 -11.982 12.310 1.00 97.94 173 ALA A O 1
ATOM 1368 N N . ALA A 1 174 ? -2.925 -13.530 10.727 1.00 97.12 174 ALA A N 1
ATOM 1369 C CA . ALA A 1 174 ? -4.138 -14.069 11.336 1.00 97.12 174 ALA A CA 1
ATOM 1370 C C . ALA A 1 174 ? -3.863 -14.714 12.706 1.00 97.12 174 ALA A C 1
ATOM 1372 O O . ALA A 1 174 ? -4.511 -14.344 13.689 1.00 97.12 174 ALA A O 1
ATOM 1373 N N . ASP A 1 175 ? -2.844 -15.575 12.815 1.00 96.75 175 ASP A N 1
ATOM 1374 C CA . ASP A 1 175 ? -2.415 -16.194 14.085 1.00 96.75 175 ASP A CA 1
ATOM 1375 C C . ASP A 1 175 ? -2.036 -15.142 15.138 1.00 96.75 175 ASP A C 1
ATOM 1377 O O . ASP A 1 175 ? -2.204 -15.301 16.355 1.00 96.75 175 ASP A O 1
ATOM 1381 N N . LEU A 1 176 ? -1.516 -14.015 14.661 1.00 97.00 176 LEU A N 1
ATOM 1382 C CA . LEU A 1 176 ? -1.123 -12.880 15.469 1.00 97.00 176 LEU A CA 1
ATOM 1383 C C . LEU A 1 176 ? -2.246 -11.851 15.675 1.00 97.00 176 LEU A C 1
ATOM 1385 O O . LEU A 1 176 ? -2.032 -10.877 16.398 1.00 97.00 176 LEU A O 1
ATOM 1389 N N . GLY A 1 177 ? -3.435 -12.026 15.098 1.00 96.12 177 GLY A N 1
ATOM 1390 C CA . GLY A 1 177 ? -4.510 -11.031 15.152 1.00 96.12 177 GLY A CA 1
ATOM 1391 C C . GLY A 1 177 ? -4.074 -9.642 14.661 1.00 96.12 177 GLY A C 1
ATOM 1392 O O . GLY A 1 177 ? -4.525 -8.624 15.191 1.00 96.12 177 GLY A O 1
ATOM 1393 N N . VAL A 1 178 ? -3.135 -9.599 13.714 1.00 97.69 178 VAL A N 1
ATOM 1394 C CA . VAL A 1 178 ? -2.690 -8.391 13.017 1.00 97.69 178 VAL A CA 1
ATOM 1395 C C . VAL A 1 178 ? -3.532 -8.265 11.759 1.00 97.69 178 VAL A C 1
ATOM 1397 O O . VAL A 1 178 ? -3.553 -9.167 10.931 1.00 97.69 178 VAL A O 1
ATOM 1400 N N . ARG A 1 179 ? -4.233 -7.141 11.609 1.00 98.12 179 ARG A N 1
ATOM 1401 C CA . ARG A 1 179 ? -5.009 -6.861 10.399 1.00 98.12 179 ARG A CA 1
ATOM 1402 C C . ARG A 1 179 ? -4.076 -6.377 9.304 1.00 98.12 179 ARG A C 1
ATOM 1404 O O . ARG A 1 179 ? -3.046 -5.764 9.594 1.00 98.12 179 ARG A O 1
ATOM 1411 N N . HIS A 1 180 ? -4.490 -6.522 8.054 1.00 98.50 180 HIS A N 1
ATOM 1412 C CA . HIS A 1 180 ? -3.770 -5.938 6.932 1.00 98.50 180 HIS A CA 1
ATOM 1413 C C . HIS A 1 180 ? -4.685 -5.307 5.897 1.00 98.50 180 HIS A C 1
ATOM 1415 O O . HIS A 1 180 ? -5.858 -5.645 5.802 1.00 98.50 180 HIS A O 1
ATOM 1421 N N . PHE A 1 181 ? -4.132 -4.399 5.104 1.00 98.69 181 PHE A N 1
ATOM 1422 C CA . PHE A 1 181 ? -4.688 -4.006 3.814 1.00 98.69 181 PHE A CA 1
ATOM 1423 C C . PHE A 1 181 ? -3.721 -4.425 2.707 1.00 98.69 181 PHE A C 1
ATOM 1425 O O . PHE A 1 181 ? -2.508 -4.493 2.925 1.00 98.69 181 PHE A O 1
ATOM 1432 N N . MET A 1 182 ? -4.268 -4.765 1.542 1.00 98.50 182 MET A N 1
ATOM 1433 C CA . MET A 1 182 ? -3.497 -5.319 0.428 1.00 98.50 182 MET A CA 1
ATOM 1434 C C . MET A 1 182 ? -3.268 -4.244 -0.631 1.00 98.50 182 MET A C 1
ATOM 1436 O O . MET A 1 182 ? -4.228 -3.744 -1.212 1.00 98.50 182 MET A O 1
ATOM 1440 N N . GLU A 1 183 ? -2.012 -3.890 -0.882 1.00 98.19 183 GLU A N 1
ATOM 1441 C CA . GLU A 1 183 ? -1.617 -3.017 -1.988 1.00 98.19 183 GLU A CA 1
ATOM 1442 C C . GLU A 1 183 ? -1.284 -3.857 -3.213 1.00 98.19 183 GLU A C 1
ATOM 1444 O O . GLU A 1 183 ? -0.559 -4.844 -3.113 1.00 98.19 183 GLU A O 1
ATOM 1449 N N . VAL A 1 184 ? -1.824 -3.485 -4.368 1.00 98.06 184 VAL A N 1
ATOM 1450 C CA . VAL A 1 184 ? -1.507 -4.158 -5.628 1.00 98.06 184 VAL A CA 1
ATOM 1451 C C . VAL A 1 184 ? -1.051 -3.120 -6.634 1.00 98.06 184 VAL A C 1
ATOM 1453 O O . VAL A 1 184 ? -1.803 -2.208 -6.991 1.00 98.06 184 VAL A O 1
ATOM 1456 N N . PHE A 1 185 ? 0.201 -3.249 -7.063 1.00 97.25 185 PHE A N 1
ATOM 1457 C CA . PHE A 1 185 ? 0.772 -2.408 -8.102 1.00 97.25 185 PHE A CA 1
ATOM 1458 C C . PHE A 1 185 ? 0.393 -2.929 -9.489 1.00 97.25 185 PHE A C 1
ATOM 1460 O O . PHE A 1 185 ? 0.080 -4.105 -9.683 1.00 97.25 185 PHE A O 1
ATOM 1467 N N . ASN A 1 186 ? 0.472 -2.036 -10.474 1.00 96.75 186 ASN A N 1
ATOM 1468 C CA . ASN A 1 186 ? 0.510 -2.458 -11.868 1.00 96.75 186 ASN A CA 1
ATOM 1469 C C . ASN A 1 186 ? 1.815 -3.221 -12.155 1.00 96.75 186 ASN A C 1
ATOM 1471 O O . ASN A 1 186 ? 2.807 -3.000 -11.453 1.00 96.75 186 ASN A O 1
ATOM 1475 N N . PRO A 1 187 ? 1.843 -4.064 -13.201 1.00 97.00 187 PRO A N 1
ATOM 1476 C CA . PRO A 1 187 ? 3.040 -4.802 -13.587 1.00 97.00 187 PRO A CA 1
ATOM 1477 C C . PRO A 1 187 ? 4.244 -3.877 -13.755 1.00 97.00 187 PRO A C 1
ATOM 1479 O O . PRO A 1 187 ? 4.188 -2.885 -14.487 1.00 97.00 187 PRO A O 1
ATOM 1482 N N . ASN A 1 188 ? 5.339 -4.208 -13.079 1.00 95.88 188 ASN A N 1
ATOM 1483 C CA . ASN A 1 188 ? 6.567 -3.421 -13.112 1.00 95.88 188 ASN A CA 1
ATOM 1484 C C . ASN A 1 188 ? 7.570 -3.950 -14.159 1.00 95.88 188 ASN A C 1
ATOM 1486 O O . ASN A 1 188 ? 8.390 -3.193 -14.673 1.00 95.88 188 ASN A O 1
ATOM 1490 N N . ALA A 1 189 ? 7.461 -5.234 -14.516 1.00 96.81 189 ALA A N 1
ATOM 1491 C CA . ALA A 1 189 ? 8.243 -5.914 -15.545 1.00 96.81 189 ALA A CA 1
ATOM 1492 C C . ALA A 1 189 ? 7.383 -6.975 -16.279 1.00 96.81 189 ALA A C 1
ATOM 1494 O O . ALA A 1 189 ? 7.663 -8.174 -16.161 1.00 96.81 189 ALA A O 1
ATOM 1495 N N . PRO A 1 190 ? 6.316 -6.564 -17.001 1.00 96.56 190 PRO A N 1
ATOM 1496 C CA . PRO A 1 190 ? 5.362 -7.486 -17.617 1.00 96.56 190 PRO A CA 1
ATOM 1497 C C . PRO A 1 190 ? 5.996 -8.364 -18.706 1.00 96.56 190 PRO A C 1
ATOM 1499 O O . PRO A 1 190 ? 6.803 -7.895 -19.511 1.00 96.56 190 PRO A O 1
ATOM 1502 N N . VAL A 1 191 ? 5.577 -9.630 -18.779 1.00 96.75 191 VAL A N 1
ATOM 1503 C CA . VAL A 1 191 ? 6.031 -10.607 -19.781 1.00 96.75 191 VAL A CA 1
ATOM 1504 C C . VAL A 1 191 ? 4.881 -10.973 -20.716 1.00 96.75 191 VAL A C 1
ATOM 1506 O O . VAL A 1 191 ? 3.811 -11.366 -20.269 1.00 96.75 191 VAL A O 1
ATOM 1509 N N . GLY A 1 192 ? 5.084 -10.861 -22.033 1.00 95.31 192 GLY A N 1
ATOM 1510 C CA . GLY A 1 192 ? 4.141 -11.391 -23.032 1.00 95.31 192 GLY A CA 1
ATOM 1511 C C . GLY A 1 192 ? 2.717 -10.812 -22.982 1.00 95.31 192 GLY A C 1
ATOM 1512 O O . GLY A 1 192 ? 1.786 -11.465 -23.443 1.00 95.31 192 GLY A O 1
ATOM 1513 N N . MET A 1 193 ? 2.540 -9.612 -22.424 1.00 93.88 193 MET A N 1
ATOM 1514 C CA . MET A 1 193 ? 1.241 -8.971 -22.199 1.00 93.88 193 MET A CA 1
ATOM 1515 C C . MET A 1 193 ? 1.122 -7.645 -22.958 1.00 93.88 193 MET A C 1
ATOM 1517 O O . MET A 1 193 ? 2.093 -6.897 -23.086 1.00 93.88 193 MET A O 1
ATOM 1521 N N . LYS A 1 194 ? -0.088 -7.321 -23.434 1.00 95.44 194 LYS A N 1
ATOM 1522 C CA . LYS A 1 194 ? -0.397 -5.990 -23.971 1.00 95.44 194 LYS A CA 1
ATOM 1523 C C . LYS A 1 194 ? -0.689 -5.017 -22.835 1.00 95.44 194 LYS A C 1
ATOM 1525 O O . LYS A 1 194 ? -1.404 -5.347 -21.896 1.00 95.44 194 LYS A O 1
ATOM 1530 N N . LYS A 1 195 ? -0.252 -3.766 -22.994 1.00 93.44 195 LYS A N 1
ATOM 1531 C CA . LYS A 1 195 ? -0.526 -2.685 -22.031 1.00 93.44 195 LYS A CA 1
ATOM 1532 C C . LYS A 1 195 ? -2.024 -2.499 -21.740 1.00 93.44 195 LYS A C 1
ATOM 1534 O O . LYS A 1 195 ? -2.390 -2.180 -20.617 1.00 93.44 195 LYS A O 1
ATOM 1539 N N . SER A 1 196 ? -2.883 -2.709 -22.743 1.00 95.44 196 SER A N 1
ATOM 1540 C CA . SER A 1 196 ? -4.345 -2.606 -22.616 1.00 95.44 196 SER A CA 1
ATOM 1541 C C . SER A 1 196 ? -4.959 -3.624 -21.658 1.00 95.44 196 SER A C 1
ATOM 1543 O O . SER A 1 196 ? -6.060 -3.392 -21.168 1.00 95.44 196 SER A O 1
ATOM 1545 N N . ASP A 1 197 ? -4.263 -4.733 -21.410 1.00 96.62 197 ASP A N 1
ATOM 1546 C CA . ASP A 1 197 ? -4.800 -5.878 -20.678 1.00 96.62 197 ASP A CA 1
ATOM 1547 C C . ASP A 1 197 ? -4.366 -5.849 -19.201 1.00 96.62 197 ASP A C 1
ATOM 1549 O O . ASP A 1 197 ? -4.946 -6.552 -18.378 1.00 96.62 197 ASP A O 1
ATOM 1553 N N . GLU A 1 198 ? -3.394 -4.999 -18.840 1.00 96.19 198 GLU A N 1
ATOM 1554 C CA . GLU A 1 198 ? -2.826 -4.932 -17.487 1.00 96.19 198 GLU A CA 1
ATOM 1555 C C . GLU A 1 198 ? -3.878 -4.651 -16.413 1.00 96.19 198 GLU A C 1
ATOM 1557 O O . GLU A 1 198 ? -3.869 -5.283 -15.362 1.00 96.19 198 GLU A O 1
ATOM 1562 N N . ALA A 1 199 ? -4.796 -3.716 -16.669 1.00 96.56 199 ALA A N 1
ATOM 1563 C CA . ALA A 1 199 ? -5.805 -3.322 -15.691 1.00 96.56 199 ALA A CA 1
ATOM 1564 C C . ALA A 1 199 ? -6.775 -4.469 -15.372 1.00 96.56 199 ALA A C 1
ATOM 1566 O O . ALA A 1 199 ? -7.041 -4.744 -14.202 1.00 96.56 199 ALA A O 1
ATOM 1567 N N . SER A 1 200 ? -7.258 -5.159 -16.409 1.00 97.56 200 SER A N 1
ATOM 1568 C CA . SER A 1 200 ? -8.113 -6.338 -16.257 1.00 97.56 200 SER A CA 1
ATOM 1569 C C . SER A 1 200 ? -7.354 -7.477 -15.578 1.00 97.56 200 SER A C 1
ATOM 1571 O O . SER A 1 200 ? -7.866 -8.082 -14.644 1.00 97.56 200 SER A O 1
ATOM 1573 N N . MET A 1 201 ? -6.095 -7.709 -15.968 1.00 97.75 201 MET A N 1
ATOM 1574 C CA . MET A 1 201 ? -5.256 -8.732 -15.346 1.00 97.75 201 MET A CA 1
ATOM 1575 C C . MET A 1 201 ? -5.050 -8.470 -13.846 1.00 97.75 201 MET A C 1
ATOM 1577 O O . MET A 1 201 ? -5.117 -9.397 -13.041 1.00 97.75 201 MET A O 1
ATOM 1581 N N . VAL A 1 202 ? -4.820 -7.215 -13.446 1.00 98.00 202 VAL A N 1
ATOM 1582 C CA . VAL A 1 202 ? -4.705 -6.839 -12.029 1.00 98.00 202 VAL A CA 1
ATOM 1583 C C . VAL A 1 202 ? -6.003 -7.148 -11.277 1.00 98.00 202 VAL A C 1
ATOM 1585 O O . VAL A 1 202 ? -5.939 -7.755 -10.207 1.00 98.00 202 VAL A O 1
ATOM 1588 N N . ASN A 1 203 ? -7.169 -6.802 -11.836 1.00 98.38 203 ASN A N 1
ATOM 1589 C CA . ASN A 1 203 ? -8.468 -7.146 -11.246 1.00 98.38 203 ASN A CA 1
ATOM 1590 C C . ASN A 1 203 ? -8.629 -8.669 -11.078 1.00 98.38 203 ASN A C 1
ATOM 1592 O O . ASN A 1 203 ? -8.943 -9.136 -9.979 1.00 98.38 203 ASN A O 1
ATOM 1596 N N . ASP A 1 204 ? -8.339 -9.446 -12.123 1.00 98.31 204 ASP A N 1
ATOM 1597 C CA . ASP A 1 204 ? -8.431 -10.909 -12.099 1.00 98.31 204 ASP A CA 1
ATOM 1598 C C . ASP A 1 204 ? -7.497 -11.519 -11.047 1.00 98.31 204 ASP A C 1
ATOM 1600 O O . ASP A 1 204 ? -7.899 -12.392 -10.270 1.00 98.31 204 ASP A O 1
ATOM 1604 N N . HIS A 1 205 ? -6.255 -11.035 -10.961 1.00 98.31 205 HIS A N 1
ATOM 1605 C CA . HIS A 1 205 ? -5.310 -11.492 -9.948 1.00 98.31 205 HIS A CA 1
ATOM 1606 C C . HIS A 1 205 ? -5.762 -11.145 -8.534 1.00 98.31 205 HIS A C 1
ATOM 1608 O O . HIS A 1 205 ? -5.619 -11.993 -7.652 1.00 98.31 205 HIS A O 1
ATOM 1614 N N . ILE A 1 206 ? -6.317 -9.953 -8.296 1.00 98.44 206 ILE A N 1
ATOM 1615 C CA . ILE A 1 206 ? -6.870 -9.573 -6.989 1.00 98.44 206 ILE A CA 1
ATOM 1616 C C . ILE A 1 206 ? -7.955 -10.567 -6.576 1.00 98.44 206 ILE A C 1
ATOM 1618 O O . ILE A 1 206 ? -7.847 -11.184 -5.512 1.00 98.44 206 ILE A O 1
ATOM 1622 N N . ILE A 1 207 ? -8.965 -10.768 -7.427 1.00 98.06 207 ILE A N 1
ATOM 1623 C CA . ILE A 1 207 ? -10.099 -11.644 -7.117 1.00 98.06 207 ILE A CA 1
ATOM 1624 C C . ILE A 1 207 ? -9.627 -13.085 -6.922 1.00 98.06 207 ILE A C 1
ATOM 1626 O O . ILE A 1 207 ? -9.909 -13.693 -5.889 1.00 98.06 207 ILE A O 1
ATOM 1630 N N . ARG A 1 208 ? -8.818 -13.618 -7.844 1.00 97.44 208 ARG A N 1
ATOM 1631 C CA . ARG A 1 208 ? -8.264 -14.976 -7.744 1.00 97.44 208 ARG A CA 1
ATOM 1632 C C . ARG A 1 208 ? -7.426 -15.169 -6.475 1.00 97.44 208 ARG A C 1
ATOM 1634 O O . ARG A 1 208 ? -7.472 -16.235 -5.867 1.00 97.44 208 ARG A O 1
ATOM 1641 N N . THR A 1 209 ? -6.655 -14.160 -6.067 1.00 97.88 209 THR A N 1
ATOM 1642 C CA . THR A 1 209 ? -5.819 -14.208 -4.853 1.00 97.88 209 THR A CA 1
ATOM 1643 C C . THR A 1 209 ? -6.658 -14.313 -3.580 1.00 97.88 209 THR A C 1
ATOM 1645 O O . THR A 1 209 ? -6.215 -14.939 -2.613 1.00 97.88 209 THR A O 1
ATOM 1648 N N . LEU A 1 210 ? -7.850 -13.711 -3.575 1.00 97.19 210 LEU A N 1
ATOM 1649 C CA . LEU A 1 210 ? -8.754 -13.665 -2.426 1.00 97.19 210 LEU A CA 1
ATOM 1650 C C . LEU A 1 210 ? -9.829 -14.762 -2.441 1.00 97.19 210 LEU A C 1
ATOM 1652 O O . LEU A 1 210 ? -10.397 -15.054 -1.393 1.00 97.19 210 LEU A O 1
ATOM 1656 N N . ALA A 1 211 ? -10.095 -15.393 -3.587 1.00 96.56 211 ALA A N 1
ATOM 1657 C CA . ALA A 1 211 ? -11.150 -16.399 -3.741 1.00 96.56 211 ALA A CA 1
ATOM 1658 C C . ALA A 1 211 ? -10.965 -17.636 -2.841 1.00 96.56 211 ALA A C 1
ATOM 1660 O O . ALA A 1 211 ? -11.941 -18.239 -2.407 1.00 96.56 211 ALA A O 1
ATOM 1661 N N . GLY A 1 212 ? -9.716 -18.006 -2.538 1.00 95.19 212 GLY A N 1
ATOM 1662 C CA . GLY A 1 212 ? -9.384 -19.115 -1.635 1.00 95.19 212 GLY A CA 1
ATOM 1663 C C . GLY A 1 212 ? -9.173 -18.710 -0.172 1.00 95.19 212 GLY A C 1
ATOM 1664 O O . GLY A 1 212 ? -8.595 -19.490 0.579 1.00 95.19 212 GLY A O 1
ATOM 1665 N N . VAL A 1 213 ? -9.544 -17.487 0.220 1.00 95.50 213 VAL A N 1
ATOM 1666 C CA . VAL A 1 213 ? -9.208 -16.890 1.523 1.00 95.50 213 VAL A CA 1
ATOM 1667 C C . VAL A 1 213 ? -10.477 -16.645 2.336 1.00 95.50 213 VAL A C 1
ATOM 1669 O O . VAL A 1 213 ? -11.431 -16.038 1.846 1.00 95.50 213 VAL A O 1
ATOM 1672 N N . THR A 1 214 ? -10.487 -17.096 3.593 1.00 94.69 214 THR A N 1
ATOM 1673 C CA . THR A 1 214 ? -11.614 -16.875 4.516 1.00 94.69 214 THR A CA 1
ATOM 1674 C C . THR A 1 214 ? -11.627 -15.445 5.053 1.00 94.69 214 THR A C 1
ATOM 1676 O O . THR A 1 214 ? -10.599 -14.773 5.052 1.00 94.69 214 THR A O 1
ATOM 1679 N N . GLU A 1 215 ? -12.764 -14.977 5.574 1.00 92.31 215 GLU A N 1
ATOM 1680 C CA . GLU A 1 215 ? -12.900 -13.627 6.150 1.00 92.31 215 GLU A CA 1
ATOM 1681 C C . GLU A 1 215 ? -11.815 -13.289 7.189 1.00 92.31 215 GLU A C 1
ATOM 1683 O O . GLU A 1 215 ? -11.327 -12.162 7.216 1.00 92.31 215 GLU A O 1
ATOM 1688 N N . ALA A 1 216 ? -11.369 -14.271 7.979 1.00 91.62 216 ALA A N 1
ATOM 1689 C CA . ALA A 1 216 ? -10.335 -14.091 9.001 1.00 91.62 216 ALA A CA 1
ATOM 1690 C C . ALA A 1 216 ? -8.953 -13.700 8.438 1.00 91.62 216 ALA A C 1
ATOM 1692 O O . ALA A 1 216 ? -8.146 -13.110 9.152 1.00 91.62 216 ALA A O 1
ATOM 1693 N N . GLU A 1 217 ? -8.684 -14.018 7.172 1.00 95.50 217 GLU A N 1
ATOM 1694 C CA . GLU A 1 217 ? -7.409 -13.774 6.486 1.00 95.50 217 GLU A CA 1
ATOM 1695 C C . GLU A 1 217 ? -7.536 -12.736 5.356 1.00 95.50 217 GLU A C 1
ATOM 1697 O O . GLU A 1 217 ? -6.573 -12.472 4.628 1.00 95.50 217 GLU A O 1
ATOM 1702 N N . ARG A 1 218 ? -8.724 -12.153 5.157 1.00 96.44 218 ARG A N 1
ATOM 1703 C CA . ARG A 1 218 ? -8.948 -11.146 4.113 1.00 96.44 218 ARG A CA 1
ATOM 1704 C C . ARG A 1 218 ? -8.395 -9.781 4.533 1.00 96.44 218 ARG A C 1
ATOM 1706 O O . ARG A 1 218 ? -8.424 -9.436 5.714 1.00 96.44 218 ARG A O 1
ATOM 1713 N N . PRO A 1 219 ? -7.900 -8.976 3.575 1.00 98.06 219 PRO A N 1
ATOM 1714 C CA . PRO A 1 219 ? -7.506 -7.608 3.866 1.00 98.06 219 PRO A CA 1
ATOM 1715 C C . PRO A 1 219 ? -8.730 -6.759 4.237 1.00 98.06 219 PRO A C 1
ATOM 1717 O O . PRO A 1 219 ? -9.809 -6.939 3.675 1.00 98.06 219 PRO A O 1
ATOM 1720 N N . VAL A 1 220 ? -8.554 -5.782 5.128 1.00 97.88 220 VAL A N 1
ATOM 1721 C CA . VAL A 1 220 ? -9.628 -4.856 5.534 1.00 97.88 220 VAL A CA 1
ATOM 1722 C C . VAL A 1 220 ? -10.050 -3.901 4.411 1.00 97.88 220 VAL A C 1
ATOM 1724 O O . VAL A 1 220 ? -11.165 -3.390 4.424 1.00 97.88 220 VAL A O 1
ATOM 1727 N N . PHE A 1 221 ? -9.156 -3.639 3.457 1.00 98.50 221 PHE A N 1
ATOM 1728 C CA . PHE A 1 221 ? -9.415 -2.937 2.201 1.00 98.50 221 PHE A CA 1
ATOM 1729 C C . PHE A 1 221 ? -8.259 -3.190 1.216 1.00 98.50 221 PHE A C 1
ATOM 1731 O O . PHE A 1 221 ? -7.194 -3.692 1.594 1.00 98.50 221 PHE A O 1
ATOM 1738 N N . LEU A 1 222 ? -8.462 -2.832 -0.049 1.00 98.44 222 LEU A N 1
ATOM 1739 C CA . LEU A 1 222 ? -7.447 -2.846 -1.102 1.00 98.44 222 LEU A CA 1
ATOM 1740 C C . LEU A 1 222 ? -6.854 -1.459 -1.319 1.00 98.44 222 LEU A C 1
ATOM 1742 O O . LEU A 1 222 ? -7.543 -0.461 -1.154 1.00 98.44 222 LEU A O 1
ATOM 1746 N N . LYS A 1 223 ? -5.610 -1.387 -1.779 1.00 97.75 223 LYS A N 1
ATOM 1747 C CA . LYS A 1 223 ? -4.978 -0.159 -2.258 1.00 97.75 223 LYS A CA 1
ATOM 1748 C C . LYS A 1 223 ? -4.410 -0.417 -3.652 1.00 97.75 223 LYS A C 1
ATOM 1750 O O . LYS A 1 223 ? -3.420 -1.124 -3.785 1.00 97.75 223 LYS A O 1
ATOM 1755 N N . ILE A 1 224 ? -5.058 0.098 -4.693 1.00 97.44 224 ILE A N 1
ATOM 1756 C CA . ILE A 1 224 ? -4.730 -0.237 -6.091 1.00 97.44 224 ILE A CA 1
ATOM 1757 C C . ILE A 1 224 ? -4.480 0.997 -6.957 1.00 97.44 224 ILE A C 1
ATOM 1759 O O . ILE A 1 224 ? -4.916 2.105 -6.636 1.00 97.44 224 ILE A O 1
ATOM 1763 N N . ALA A 1 225 ? -3.744 0.823 -8.053 1.00 94.31 225 ALA A N 1
ATOM 1764 C CA . ALA A 1 225 ? -3.521 1.906 -8.998 1.00 94.31 225 ALA A CA 1
ATOM 1765 C C . ALA A 1 225 ? -4.852 2.282 -9.666 1.00 94.31 225 ALA A C 1
ATOM 1767 O O . ALA A 1 225 ? -5.669 1.418 -9.991 1.00 94.31 225 ALA A O 1
ATOM 1768 N N . TYR A 1 226 ? -5.083 3.575 -9.896 1.00 95.31 226 TYR A N 1
ATOM 1769 C CA . TYR A 1 226 ? -6.273 4.007 -10.623 1.00 95.31 226 TYR A CA 1
ATOM 1770 C C . TYR A 1 226 ? -6.088 3.798 -12.128 1.00 95.31 226 TYR A C 1
ATOM 1772 O O . TYR A 1 226 ? -5.598 4.669 -12.842 1.00 95.31 226 TYR A O 1
ATOM 1780 N N . ASN A 1 227 ? -6.544 2.648 -12.618 1.00 95.50 227 ASN A N 1
ATOM 1781 C CA . ASN A 1 227 ? -6.500 2.282 -14.036 1.00 95.50 227 ASN A CA 1
ATOM 1782 C C . ASN A 1 227 ? -7.725 2.782 -14.828 1.00 95.50 227 ASN A C 1
ATOM 1784 O O . ASN A 1 227 ? -8.085 2.234 -15.866 1.00 95.50 227 ASN A O 1
ATOM 1788 N N . GLY A 1 228 ? -8.382 3.835 -14.336 1.00 95.62 228 GLY A N 1
ATOM 1789 C CA . GLY A 1 228 ? -9.593 4.401 -14.921 1.00 95.62 228 GLY A CA 1
ATOM 1790 C C . GLY A 1 228 ? -10.888 3.861 -14.308 1.00 95.62 228 GLY A C 1
ATOM 1791 O O . GLY A 1 228 ? -10.969 2.742 -13.803 1.00 95.62 228 GLY A O 1
ATOM 1792 N N . GLY A 1 229 ? -11.942 4.678 -14.378 1.00 96.88 229 GLY A N 1
ATOM 1793 C CA . GLY A 1 229 ? -13.194 4.423 -13.662 1.00 96.88 229 GLY A CA 1
ATOM 1794 C C . GLY A 1 229 ? -13.946 3.175 -14.121 1.00 96.88 229 GLY A C 1
ATOM 1795 O O . GLY A 1 229 ? -14.711 2.624 -13.341 1.00 96.88 229 GLY A O 1
ATOM 1796 N N . LYS A 1 230 ? -13.726 2.704 -15.358 1.00 97.81 230 LYS A N 1
ATOM 1797 C CA . LYS A 1 230 ? -14.310 1.446 -15.852 1.00 97.81 230 LYS A CA 1
ATOM 1798 C C . LYS A 1 230 ? -13.772 0.243 -15.068 1.00 97.81 230 LYS A C 1
ATOM 1800 O O . LYS A 1 230 ? -14.569 -0.520 -14.541 1.00 97.81 230 LYS A O 1
ATOM 1805 N N . HIS A 1 231 ? -12.449 0.113 -14.966 1.00 97.50 231 HIS A N 1
ATOM 1806 C CA . HIS A 1 231 ? -11.801 -1.009 -14.279 1.00 97.50 231 HIS A CA 1
ATOM 1807 C C . HIS A 1 231 ? -11.979 -0.946 -12.763 1.00 97.50 231 HIS A C 1
ATOM 1809 O O . HIS A 1 231 ? -12.128 -1.976 -12.115 1.00 97.50 231 HIS A O 1
ATOM 1815 N N . LEU A 1 232 ? -12.018 0.263 -12.192 1.00 97.75 232 LEU A N 1
ATOM 1816 C CA . LEU A 1 232 ? -12.327 0.416 -10.774 1.00 97.75 232 LEU A CA 1
ATOM 1817 C C . LEU A 1 232 ? -13.769 -0.018 -10.458 1.00 97.75 232 LEU A C 1
ATOM 1819 O O . LEU A 1 232 ? -13.972 -0.756 -9.498 1.00 97.75 232 LEU A O 1
ATOM 1823 N N . ARG A 1 233 ? -14.754 0.391 -11.275 1.00 97.88 233 ARG A N 1
ATOM 1824 C CA . ARG A 1 233 ? -16.151 -0.041 -11.100 1.00 97.88 233 ARG A CA 1
ATOM 1825 C C . ARG A 1 233 ? -16.310 -1.545 -11.243 1.00 97.88 233 ARG A C 1
ATOM 1827 O O . ARG A 1 233 ? -16.959 -2.139 -10.399 1.00 97.88 233 ARG A O 1
ATOM 1834 N N . GLU A 1 234 ? -15.675 -2.147 -12.247 1.00 97.75 234 GLU A N 1
ATOM 1835 C CA . GLU A 1 234 ? -15.662 -3.602 -12.434 1.00 97.75 234 GLU A CA 1
ATOM 1836 C C . GLU A 1 234 ? -15.258 -4.334 -11.146 1.00 97.75 234 GLU A C 1
ATOM 1838 O O . GLU A 1 234 ? -15.967 -5.235 -10.708 1.00 97.75 234 GLU A O 1
ATOM 1843 N N . LEU A 1 235 ? -14.174 -3.902 -10.491 1.00 97.06 235 LEU A N 1
ATOM 1844 C CA . LEU A 1 235 ? -13.716 -4.519 -9.246 1.00 97.06 235 LEU A CA 1
ATOM 1845 C C . LEU A 1 235 ? -14.683 -4.282 -8.073 1.00 97.06 235 LEU A C 1
ATOM 1847 O O . LEU A 1 235 ? -14.977 -5.209 -7.321 1.00 97.06 235 LEU A O 1
ATOM 1851 N N . VAL A 1 236 ? -15.176 -3.049 -7.913 1.00 97.00 236 VAL A N 1
ATOM 1852 C CA . VAL A 1 236 ? -16.089 -2.671 -6.817 1.00 97.00 236 VAL A CA 1
ATOM 1853 C C . VAL A 1 236 ? -17.449 -3.367 -6.941 1.00 97.00 236 VAL A C 1
ATOM 1855 O O . VAL A 1 236 ? -18.029 -3.771 -5.934 1.00 97.00 236 VAL A O 1
ATOM 1858 N N . GLU A 1 237 ? -17.971 -3.498 -8.160 1.00 96.25 237 GLU A N 1
ATOM 1859 C CA . GLU A 1 237 ? -19.257 -4.142 -8.446 1.00 96.25 237 GLU A CA 1
ATOM 1860 C C . GLU A 1 237 ? -19.166 -5.670 -8.345 1.00 96.25 237 GLU A C 1
ATOM 1862 O O . GLU A 1 237 ? -20.146 -6.308 -7.965 1.00 96.25 237 GLU A O 1
ATOM 1867 N N . HIS A 1 238 ? -18.000 -6.255 -8.644 1.00 97.00 238 HIS A N 1
ATOM 1868 C CA . HIS A 1 238 ? -17.783 -7.699 -8.554 1.00 97.00 238 HIS A CA 1
ATOM 1869 C C . HIS A 1 238 ? -17.868 -8.225 -7.114 1.00 97.00 238 HIS A C 1
ATOM 1871 O O . HIS A 1 238 ? -18.479 -9.266 -6.876 1.00 97.00 238 HIS A O 1
ATOM 1877 N N . ASP A 1 239 ? -17.269 -7.521 -6.148 1.00 93.62 239 ASP A N 1
ATOM 1878 C CA . ASP A 1 239 ? -17.289 -7.912 -4.737 1.00 93.62 239 ASP A CA 1
ATOM 1879 C C . ASP A 1 239 ? -17.474 -6.694 -3.824 1.00 93.62 239 ASP A C 1
ATOM 1881 O O . ASP A 1 239 ? -16.516 -6.079 -3.350 1.00 93.62 239 ASP A O 1
ATOM 1885 N N . SER A 1 240 ? -18.734 -6.392 -3.503 1.00 90.06 240 SER A N 1
ATOM 1886 C CA . SER A 1 240 ? -19.095 -5.268 -2.635 1.00 90.06 240 SER A CA 1
ATOM 1887 C C . SER A 1 240 ? -18.652 -5.436 -1.178 1.00 90.06 240 SER A C 1
ATOM 1889 O O . SER A 1 240 ? -18.754 -4.487 -0.398 1.00 90.06 240 SER A O 1
ATOM 1891 N N . SER A 1 241 ? -18.199 -6.630 -0.772 1.00 90.81 241 SER A N 1
ATOM 1892 C CA . SER A 1 241 ? -17.626 -6.831 0.564 1.00 90.81 241 SER A CA 1
ATOM 1893 C C . SER A 1 241 ? -16.206 -6.272 0.668 1.00 90.81 241 SER A C 1
ATOM 1895 O O . SER A 1 241 ? -15.743 -5.958 1.766 1.00 90.81 241 SER A O 1
ATOM 1897 N N . THR A 1 242 ? -15.534 -6.089 -0.471 1.00 94.00 242 THR A N 1
ATOM 1898 C CA . THR A 1 242 ? -14.160 -5.608 -0.548 1.00 94.00 242 THR A CA 1
ATOM 1899 C C . 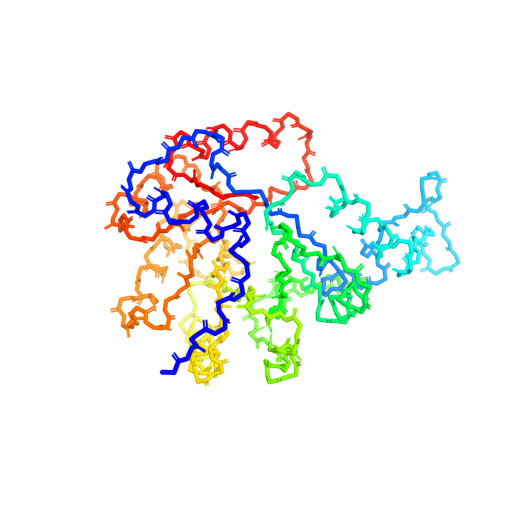THR A 1 242 ? -14.131 -4.096 -0.750 1.00 94.00 242 THR A C 1
ATOM 1901 O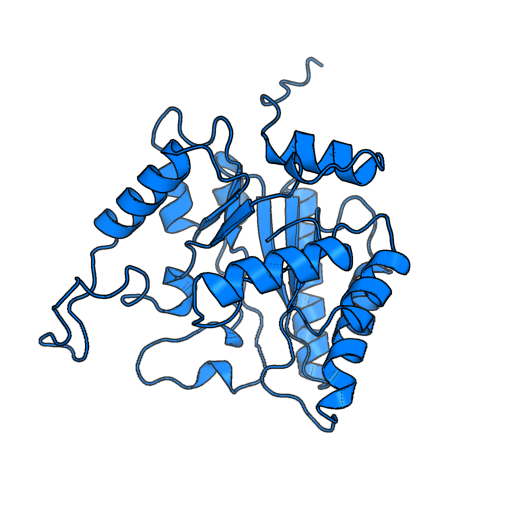 O . THR A 1 242 ? -14.510 -3.564 -1.790 1.00 94.00 242 THR A O 1
ATOM 1904 N N . ILE A 1 243 ? -13.639 -3.370 0.253 1.00 98.06 243 ILE A N 1
ATOM 1905 C CA . ILE A 1 243 ? -13.454 -1.920 0.153 1.00 98.06 243 ILE A CA 1
ATOM 1906 C C . ILE A 1 243 ? -12.235 -1.639 -0.725 1.00 98.06 243 ILE A C 1
ATOM 1908 O O . ILE A 1 243 ? -11.145 -2.133 -0.444 1.00 98.06 243 ILE A O 1
ATOM 1912 N N . VAL A 1 244 ? -12.400 -0.815 -1.761 1.00 98.25 244 VAL A N 1
ATOM 1913 C CA . VAL A 1 244 ? -11.309 -0.445 -2.671 1.00 98.25 244 VAL A CA 1
ATOM 1914 C C . VAL A 1 244 ? -10.788 0.954 -2.357 1.00 98.25 244 VAL A C 1
ATOM 1916 O O . VAL A 1 244 ? -11.548 1.908 -2.183 1.00 98.25 244 VAL A O 1
ATOM 1919 N N . GLY A 1 245 ? -9.471 1.067 -2.285 1.00 97.44 245 GLY A N 1
ATOM 1920 C CA . GLY A 1 245 ? -8.706 2.287 -2.098 1.00 97.44 245 GLY A CA 1
ATOM 1921 C C . GLY A 1 245 ? -7.738 2.535 -3.242 1.00 97.44 245 GLY A C 1
ATOM 1922 O O . GLY A 1 245 ? -7.392 1.612 -3.980 1.00 97.44 245 GLY A O 1
ATOM 1923 N N . LEU A 1 246 ? -7.283 3.777 -3.376 1.00 95.94 246 LEU A N 1
ATOM 1924 C CA . LEU A 1 246 ? -6.360 4.186 -4.429 1.00 95.94 246 LEU A CA 1
ATOM 1925 C C . LEU A 1 246 ? -4.932 4.352 -3.909 1.00 95.94 246 LEU A C 1
ATOM 1927 O O . LEU A 1 246 ? -4.712 4.811 -2.791 1.00 95.94 246 LEU A O 1
ATOM 1931 N N . LEU A 1 247 ? -3.946 4.016 -4.742 1.00 89.56 247 LEU A N 1
ATOM 1932 C CA . LEU A 1 247 ? -2.598 4.546 -4.566 1.00 89.56 247 LEU A CA 1
ATOM 1933 C C . LEU A 1 247 ? -2.607 6.053 -4.833 1.00 89.56 247 LEU A C 1
ATOM 1935 O O . LEU A 1 247 ? -3.245 6.525 -5.778 1.00 89.56 247 LEU A O 1
ATOM 1939 N N . GLY A 1 248 ? -1.821 6.793 -4.050 1.00 74.06 248 GLY A N 1
ATOM 1940 C CA . GLY A 1 248 ? -1.384 8.122 -4.458 1.00 74.06 248 GLY A CA 1
ATOM 1941 C C . GLY A 1 248 ? -0.663 8.014 -5.800 1.00 74.06 248 GLY A C 1
ATOM 1942 O O . GLY A 1 248 ? 0.178 7.131 -5.982 1.00 74.06 248 GLY A O 1
ATOM 1943 N N . GLY A 1 249 ? -1.032 8.871 -6.754 1.00 61.28 249 GLY A N 1
ATOM 1944 C CA . GLY A 1 249 ? -0.361 8.931 -8.050 1.00 61.28 249 GLY A CA 1
ATOM 1945 C C . GLY A 1 249 ? 1.138 9.223 -7.913 1.00 61.28 249 GLY A C 1
ATOM 1946 O O . GLY A 1 249 ? 1.635 9.566 -6.838 1.00 61.28 249 GLY A O 1
ATOM 1947 N N . SER A 1 250 ? 1.869 9.115 -9.024 1.00 61.12 250 SER A N 1
ATOM 1948 C CA . SER A 1 250 ? 3.251 9.601 -9.119 1.00 61.12 250 SER A CA 1
ATOM 1949 C C . SER A 1 250 ? 3.349 11.093 -8.768 1.00 61.12 250 SER A C 1
ATOM 1951 O O . SER A 1 250 ? 2.339 11.753 -8.533 1.00 61.12 250 SER A O 1
ATOM 1953 N N . ALA A 1 251 ? 4.563 11.656 -8.792 1.00 63.06 251 ALA A N 1
ATOM 1954 C CA . ALA A 1 251 ? 4.751 13.104 -8.707 1.00 63.06 251 ALA A CA 1
ATOM 1955 C C . ALA A 1 251 ? 3.755 13.827 -9.637 1.00 63.06 251 ALA A C 1
ATOM 1957 O O . ALA A 1 251 ? 3.794 13.661 -10.855 1.00 63.06 251 ALA A O 1
ATOM 1958 N N . GLY A 1 252 ? 2.829 14.563 -9.031 1.00 75.06 252 GLY A N 1
ATOM 1959 C CA . GLY A 1 252 ? 1.709 15.221 -9.684 1.00 75.06 252 GLY A CA 1
ATOM 1960 C C . GLY A 1 252 ? 1.389 16.521 -8.961 1.00 75.06 252 GLY A C 1
ATOM 1961 O O . GLY A 1 252 ? 1.930 16.817 -7.891 1.00 75.06 252 GLY A O 1
ATOM 1962 N N . THR A 1 253 ? 0.537 17.332 -9.565 1.00 85.94 253 THR A N 1
ATOM 1963 C CA . THR A 1 253 ? 0.085 18.582 -8.963 1.00 85.94 253 THR A CA 1
ATOM 1964 C C . THR A 1 253 ? -1.001 18.321 -7.923 1.00 85.94 253 THR A C 1
ATOM 1966 O O . THR A 1 253 ? -1.684 17.299 -7.936 1.00 85.94 253 THR A O 1
ATOM 1969 N N . THR A 1 254 ? -1.241 19.299 -7.052 1.00 88.31 254 THR A N 1
ATOM 1970 C CA . THR A 1 254 ? -2.389 19.280 -6.135 1.00 88.31 254 THR A CA 1
ATOM 1971 C C . THR A 1 254 ? -3.718 19.066 -6.872 1.00 88.31 254 THR A C 1
ATOM 1973 O O . THR A 1 254 ? -4.610 18.397 -6.354 1.00 88.31 254 THR A O 1
ATOM 1976 N N . ARG A 1 255 ? -3.850 19.602 -8.095 1.00 91.25 255 ARG A N 1
ATOM 1977 C CA . ARG A 1 255 ? -5.030 19.390 -8.941 1.00 91.25 255 ARG A CA 1
ATOM 1978 C C . ARG A 1 255 ? -5.177 17.920 -9.328 1.00 91.25 255 ARG A C 1
ATOM 1980 O O . ARG A 1 255 ? -6.272 17.389 -9.182 1.00 91.25 255 ARG A O 1
ATOM 1987 N N . ASP A 1 256 ? -4.094 17.282 -9.770 1.00 90.00 256 ASP A N 1
ATOM 1988 C CA . ASP A 1 256 ? -4.109 15.870 -10.174 1.00 90.00 256 ASP A CA 1
ATOM 1989 C C . ASP A 1 256 ? -4.554 14.976 -9.012 1.00 90.00 256 ASP A C 1
ATOM 1991 O O . ASP A 1 256 ? -5.379 14.083 -9.198 1.00 90.00 256 ASP A O 1
ATOM 1995 N N . THR A 1 257 ? -4.090 15.276 -7.794 1.00 90.56 257 THR A N 1
ATOM 1996 C CA . THR A 1 257 ? -4.526 14.583 -6.575 1.00 90.56 257 THR A CA 1
ATOM 1997 C C . THR A 1 257 ? -6.032 14.714 -6.355 1.00 90.56 257 THR A C 1
ATOM 1999 O O . THR A 1 257 ? -6.713 13.706 -6.183 1.00 90.56 257 THR A O 1
ATOM 2002 N N . PHE A 1 258 ? -6.590 15.928 -6.375 1.00 91.75 258 PHE A N 1
ATOM 2003 C CA . PHE A 1 258 ? -8.028 16.113 -6.140 1.00 91.75 258 PHE A CA 1
ATOM 2004 C C . PHE A 1 258 ? -8.897 15.525 -7.257 1.00 91.75 258 PHE A C 1
ATOM 2006 O O . PHE A 1 258 ? -9.966 14.982 -6.980 1.00 91.75 258 PHE A O 1
ATOM 2013 N N . GLU A 1 259 ? -8.436 15.584 -8.505 1.00 93.06 259 GLU A N 1
ATOM 2014 C CA . GLU A 1 259 ? -9.128 14.978 -9.642 1.00 93.06 259 GLU A CA 1
ATOM 2015 C C . GLU A 1 259 ? -9.133 13.444 -9.547 1.00 93.06 259 GLU A C 1
ATOM 2017 O O . GLU A 1 259 ? -10.165 12.813 -9.790 1.00 93.06 259 GLU A O 1
ATOM 2022 N N . LEU A 1 260 ? -8.015 12.841 -9.126 1.00 92.75 260 LEU A N 1
ATOM 2023 C CA . LEU A 1 260 ? -7.918 11.410 -8.841 1.00 92.75 260 LEU A CA 1
ATOM 2024 C C . LEU A 1 260 ? -8.891 10.992 -7.733 1.00 92.75 260 LEU A C 1
ATOM 2026 O O . LEU A 1 260 ? -9.628 10.024 -7.913 1.00 92.75 260 LEU A O 1
ATOM 2030 N N . LEU A 1 261 ? -8.929 11.736 -6.622 1.00 93.06 261 LEU A N 1
ATOM 2031 C CA . LEU A 1 261 ? -9.845 11.469 -5.509 1.00 93.06 261 LEU A CA 1
ATOM 2032 C C . LEU A 1 261 ? -11.304 11.521 -5.965 1.00 93.06 261 LEU A C 1
ATOM 2034 O O . LEU A 1 261 ? -12.054 10.577 -5.727 1.00 93.06 261 LEU A O 1
ATOM 2038 N N . GLN A 1 262 ? -11.688 12.584 -6.677 1.00 95.00 262 GLN A N 1
ATOM 2039 C CA . GLN A 1 262 ? -13.055 12.762 -7.160 1.00 95.00 262 GLN A CA 1
ATOM 2040 C C . GLN A 1 262 ? -13.474 11.628 -8.105 1.00 95.00 262 GLN A C 1
ATOM 2042 O O . GLN A 1 262 ? -14.540 11.036 -7.939 1.00 95.00 262 GLN A O 1
ATOM 2047 N N . ARG A 1 263 ? -12.639 11.304 -9.099 1.00 95.81 263 ARG A N 1
ATOM 2048 C CA . ARG A 1 263 ? -12.936 10.237 -10.068 1.00 95.81 263 ARG A CA 1
ATOM 2049 C C . ARG A 1 263 ? -12.942 8.858 -9.420 1.00 95.81 263 ARG A C 1
ATOM 2051 O O . ARG A 1 263 ? -13.786 8.030 -9.755 1.00 95.81 263 ARG A O 1
ATOM 2058 N N . GLY A 1 264 ? -12.020 8.630 -8.491 1.00 96.50 264 GLY A N 1
ATOM 2059 C CA . GLY A 1 264 ? -11.942 7.424 -7.681 1.00 96.50 264 GLY A CA 1
ATOM 2060 C C . GLY A 1 264 ? -13.208 7.192 -6.874 1.00 96.50 264 GLY A C 1
ATOM 2061 O O . GLY A 1 264 ? -13.823 6.133 -6.983 1.00 96.50 264 GLY A O 1
ATOM 2062 N N . GLU A 1 265 ? -13.631 8.198 -6.107 1.00 97.31 265 GLU A N 1
ATOM 2063 C CA . GLU A 1 265 ? -14.845 8.143 -5.291 1.00 97.31 265 GLU A CA 1
ATOM 2064 C C . GLU A 1 265 ? -16.086 7.863 -6.151 1.00 97.31 265 GLU A C 1
ATOM 2066 O O . GLU A 1 265 ? -16.863 6.953 -5.838 1.00 97.31 265 GLU A O 1
ATOM 2071 N N . GLN A 1 266 ? -16.233 8.582 -7.273 1.00 97.12 266 GLN A N 1
ATOM 2072 C CA . GLN A 1 266 ? -17.327 8.397 -8.237 1.00 97.12 266 GLN A CA 1
ATOM 2073 C C . GLN A 1 266 ? -17.368 6.985 -8.833 1.00 97.12 266 GLN A C 1
ATOM 2075 O O . GLN A 1 266 ? -18.441 6.479 -9.153 1.00 97.12 266 GLN A O 1
ATOM 2080 N N . ALA A 1 267 ? -16.210 6.347 -8.992 1.00 97.31 267 ALA A N 1
ATOM 2081 C CA . ALA A 1 267 ? -16.097 4.982 -9.491 1.00 97.31 267 ALA A CA 1
ATOM 2082 C C . ALA A 1 267 ? -16.114 3.912 -8.382 1.00 97.31 267 ALA A C 1
ATOM 2084 O O . ALA A 1 267 ? -16.031 2.731 -8.698 1.00 97.31 267 ALA A O 1
ATOM 2085 N N . GLY A 1 268 ? -16.271 4.298 -7.111 1.00 97.31 268 GLY A N 1
ATOM 2086 C CA . GLY A 1 268 ? -16.511 3.364 -6.008 1.00 97.31 268 GLY A CA 1
ATOM 2087 C C . GLY A 1 268 ? -15.398 3.257 -4.964 1.00 97.31 268 GLY A C 1
ATOM 2088 O O . GLY A 1 268 ? -15.615 2.612 -3.940 1.00 97.31 268 GLY A O 1
ATOM 2089 N N . ALA A 1 269 ? -14.247 3.912 -5.152 1.00 97.81 269 ALA A N 1
ATOM 2090 C CA . ALA A 1 269 ? -13.189 3.908 -4.141 1.00 97.81 269 ALA A CA 1
ATOM 2091 C C . ALA A 1 269 ? -13.602 4.675 -2.874 1.00 97.81 269 ALA A C 1
ATOM 2093 O O . ALA A 1 269 ? -14.367 5.641 -2.927 1.00 97.81 269 ALA A O 1
ATOM 2094 N N . ARG A 1 270 ? -13.098 4.244 -1.715 1.00 98.06 270 ARG A N 1
ATOM 2095 C CA . ARG A 1 270 ? -13.443 4.810 -0.394 1.00 98.06 270 ARG A CA 1
ATOM 2096 C C . ARG A 1 270 ? -12.228 5.158 0.466 1.00 98.06 270 ARG A C 1
ATOM 2098 O O . ARG A 1 270 ? -12.402 5.610 1.597 1.00 98.06 270 ARG A O 1
ATOM 2105 N N . VAL A 1 271 ? -11.026 4.927 -0.054 1.00 97.38 271 VAL A N 1
ATOM 2106 C CA . VAL A 1 271 ? -9.746 5.158 0.622 1.00 97.38 271 VAL A CA 1
ATOM 2107 C C . VAL A 1 271 ? -8.764 5.784 -0.372 1.00 97.38 271 VAL A C 1
ATOM 2109 O O . VAL A 1 271 ? -8.782 5.407 -1.547 1.00 97.38 271 VAL A O 1
ATOM 2112 N N . ALA A 1 272 ? -7.899 6.690 0.080 1.00 92.69 272 ALA A N 1
ATOM 2113 C CA . ALA A 1 272 ? -6.711 7.139 -0.653 1.00 92.69 272 ALA A CA 1
ATOM 2114 C C . ALA A 1 272 ? -5.605 7.586 0.302 1.00 92.69 272 ALA A C 1
ATOM 2116 O O . ALA A 1 272 ? -5.960 8.101 1.387 1.00 92.69 272 ALA A O 1
#

pLDDT: mean 92.38, std 10.93, range [32.84, 98.69]